Protein AF-0000000080171456 (afdb_homodimer)

Structure (mmCIF, N/CA/C/O backbone):
data_AF-0000000080171456-model_v1
#
loop_
_entity.id
_entity.type
_entity.pdbx_description
1 polymer 'Ig-like domain-containing protein'
#
loop_
_atom_site.group_PDB
_atom_site.id
_atom_site.type_symbol
_atom_site.label_atom_id
_atom_site.label_alt_id
_atom_site.label_comp_id
_atom_site.label_asym_id
_atom_site.label_entity_id
_atom_site.label_seq_id
_atom_site.pdbx_PDB_ins_code
_atom_site.Cartn_x
_atom_site.Cartn_y
_atom_site.Cartn_z
_atom_site.occupancy
_atom_site.B_iso_or_equiv
_atom_site.auth_seq_id
_atom_site.auth_comp_id
_atom_site.auth_asym_id
_atom_site.auth_atom_id
_atom_site.pdbx_PDB_model_num
ATOM 1 N N . PHE A 1 1 ? -31.016 19.219 -48.5 1 41.97 1 PHE A N 1
ATOM 2 C CA . PHE A 1 1 ? -30.516 18.031 -47.812 1 41.97 1 PHE A CA 1
ATOM 3 C C . PHE A 1 1 ? -29.594 18.406 -46.656 1 41.97 1 PHE A C 1
ATOM 5 O O . PHE A 1 1 ? -28.453 18.828 -46.875 1 41.97 1 PHE A O 1
ATOM 12 N N . SER A 1 2 ? -30.172 18.906 -45.5 1 48 2 SER A N 1
ATOM 13 C CA . SER A 1 2 ? -29.578 19.297 -44.25 1 48 2 SER A CA 1
ATOM 14 C C . SER A 1 2 ? -28.938 18.109 -43.531 1 48 2 SER A C 1
ATOM 16 O O . SER A 1 2 ? -29.609 17.109 -43.25 1 48 2 SER A O 1
ATOM 18 N N . LEU A 1 3 ? -27.656 17.844 -43.812 1 47.84 3 LEU A N 1
ATOM 19 C CA . LEU A 1 3 ? -26.812 16.859 -43.156 1 47.84 3 LEU A CA 1
ATOM 20 C C . LEU A 1 3 ? -26.797 17.078 -41.656 1 47.84 3 LEU A C 1
ATOM 22 O O . LEU A 1 3 ? -26.266 18.078 -41.156 1 47.84 3 LEU A O 1
ATOM 26 N N . LEU A 1 4 ? -27.859 16.656 -40.906 1 51.19 4 LEU A N 1
ATOM 27 C CA . LEU A 1 4 ? -27.828 16.562 -39.469 1 51.19 4 LEU A CA 1
ATOM 28 C C . LEU A 1 4 ? -26.688 15.648 -39 1 51.19 4 LEU A C 1
ATOM 30 O O . LEU A 1 4 ? -26.672 14.461 -39.344 1 51.19 4 LEU A O 1
ATOM 34 N N . SER A 1 5 ? -25.5 16.188 -38.812 1 56.5 5 SER A N 1
ATOM 35 C CA . SER A 1 5 ? -24.406 15.438 -38.25 1 56.5 5 SER A CA 1
ATOM 36 C C . SER A 1 5 ? -24.75 14.938 -36.844 1 56.5 5 SER A C 1
ATOM 38 O O . SER A 1 5 ? -25.203 15.711 -36 1 56.5 5 SER A O 1
ATOM 40 N N . PRO A 1 6 ? -25 13.594 -36.625 1 56.34 6 PRO A N 1
ATOM 41 C CA . PRO A 1 6 ? -25.203 13.117 -35.25 1 56.34 6 PRO A CA 1
ATOM 42 C C . PRO A 1 6 ? -24 13.398 -34.344 1 56.34 6 PRO A C 1
ATOM 44 O O . PRO A 1 6 ? -22.859 13.078 -34.719 1 56.34 6 PRO A O 1
ATOM 47 N N . PHE A 1 7 ? -24.016 14.484 -33.531 1 57.75 7 PHE A N 1
ATOM 48 C CA . PHE A 1 7 ? -23.031 14.68 -32.469 1 57.75 7 PHE A CA 1
ATOM 49 C C . PHE A 1 7 ? -22.953 13.453 -31.562 1 57.75 7 PHE A C 1
ATOM 51 O O . PHE A 1 7 ? -23.922 13.125 -30.875 1 57.75 7 PHE A O 1
ATOM 58 N N . PHE A 1 8 ? -22.141 12.453 -31.891 1 49.66 8 PHE A N 1
ATOM 59 C CA . PHE A 1 8 ? -21.844 11.344 -31 1 49.66 8 PHE A CA 1
ATOM 60 C C . PHE A 1 8 ? -21.312 11.852 -29.672 1 49.66 8 PHE A C 1
ATOM 62 O O . PHE A 1 8 ? -20.234 12.445 -29.625 1 49.66 8 PHE A O 1
ATOM 69 N N . PHE A 1 9 ? -22.188 12.148 -28.703 1 49.5 9 PHE A N 1
ATOM 70 C CA . PHE A 1 9 ? -21.766 12.383 -27.328 1 49.5 9 PHE A CA 1
ATOM 71 C C . PHE A 1 9 ? -20.953 11.203 -26.797 1 49.5 9 PHE A C 1
ATOM 73 O O . PHE A 1 9 ? -21.469 10.094 -26.656 1 49.5 9 PHE A O 1
ATOM 80 N N . PHE A 1 10 ? -19.688 11.172 -27.078 1 48.91 10 PHE A N 1
ATOM 81 C CA . PHE A 1 10 ? -18.828 10.266 -26.344 1 48.91 10 PHE A CA 1
ATOM 82 C C . PHE A 1 10 ? -19.047 10.406 -24.844 1 48.91 10 PHE A C 1
ATOM 84 O O . PHE A 1 10 ? -18.734 11.438 -24.25 1 48.91 10 PHE A O 1
ATOM 91 N N . ALA A 1 11 ? -19.984 9.695 -24.281 1 44.72 11 ALA A N 1
ATOM 92 C CA . ALA A 1 11 ? -20.062 9.57 -22.828 1 44.72 11 ALA A CA 1
ATOM 93 C C . ALA A 1 11 ? -18.734 9.117 -22.25 1 44.72 11 ALA A C 1
ATOM 95 O O . ALA A 1 11 ? -18.359 7.953 -22.375 1 44.72 11 ALA A O 1
ATOM 96 N N . VAL A 1 12 ? -17.672 9.898 -22.297 1 48.5 12 VAL A N 1
ATOM 97 C CA . VAL A 1 12 ? -16.578 9.523 -21.422 1 48.5 12 VAL A CA 1
ATOM 98 C C . VAL A 1 12 ? -17.109 9.18 -20.031 1 48.5 12 VAL A C 1
ATOM 100 O O . VAL A 1 12 ? -17.766 10.008 -19.391 1 48.5 12 VAL A O 1
ATOM 103 N N . ASN A 1 13 ? -17.609 8.031 -19.812 1 47.56 13 ASN A N 1
ATOM 104 C CA . ASN A 1 13 ? -17.828 7.672 -18.422 1 47.56 13 ASN A CA 1
ATOM 105 C C . ASN A 1 13 ? -16.641 8.062 -17.547 1 47.56 13 ASN A C 1
ATOM 107 O O . ASN A 1 13 ? -15.539 7.527 -17.719 1 47.56 13 ASN A O 1
ATOM 111 N N . PRO A 1 14 ? -16.531 9.281 -17.094 1 47.56 14 PRO A N 1
ATOM 112 C CA . PRO A 1 14 ? -15.414 9.617 -16.203 1 47.56 14 PRO A CA 1
ATOM 113 C C . PRO A 1 14 ? -15.086 8.5 -15.219 1 47.56 14 PRO A C 1
ATOM 115 O O . PRO A 1 14 ? -15.977 8.039 -14.492 1 47.56 14 PRO A O 1
ATOM 118 N N . CYS A 1 15 ? -14.43 7.418 -15.586 1 52.03 15 CYS A N 1
ATOM 119 C CA . CYS A 1 15 ? -13.922 6.414 -14.656 1 52.03 15 CYS A CA 1
ATOM 120 C C . CYS A 1 15 ? -13.453 7.059 -13.359 1 52.03 15 CYS A C 1
ATOM 122 O O . CYS A 1 15 ? -12.445 7.773 -13.344 1 52.03 15 CYS A O 1
ATOM 124 N N . ILE A 1 16 ? -14.383 7.602 -12.484 1 61.25 16 ILE A N 1
ATOM 125 C CA . ILE A 1 16 ? -14.219 8.461 -11.312 1 61.25 16 ILE A CA 1
ATOM 126 C C . ILE A 1 16 ? -13.531 7.684 -10.195 1 61.25 16 ILE A C 1
ATOM 128 O O . ILE A 1 16 ? -14.062 6.688 -9.703 1 61.25 16 ILE A O 1
ATOM 132 N N . SER A 1 17 ? -12.211 7.488 -10.219 1 79.81 17 SER A N 1
ATOM 133 C CA . SER A 1 17 ? -11.453 6.98 -9.078 1 79.81 17 SER A CA 1
ATOM 134 C C . SER A 1 17 ? -11.406 8 -7.949 1 79.81 17 SER A C 1
ATOM 136 O O . SER A 1 17 ? -11.625 9.195 -8.172 1 79.81 17 SER A O 1
ATOM 138 N N . VAL A 1 18 ? -11.461 7.559 -6.754 1 89.69 18 VAL A N 1
ATOM 139 C CA . VAL A 1 18 ? -11.367 8.414 -5.57 1 89.69 18 VAL A CA 1
ATOM 140 C C . VAL A 1 18 ? -10.195 9.383 -5.727 1 89.69 18 VAL A C 1
ATOM 142 O O . VAL A 1 18 ? -9.117 8.992 -6.172 1 89.69 18 VAL A O 1
ATOM 145 N N . GLU A 1 19 ? -10.422 10.641 -5.543 1 93.38 19 GLU A N 1
ATOM 146 C CA . GLU A 1 19 ? -9.383 11.664 -5.586 1 93.38 19 GLU A CA 1
ATOM 147 C C . GLU A 1 19 ? -8.898 12.023 -4.184 1 93.38 19 GLU A C 1
ATOM 149 O O . GLU A 1 19 ? -9.695 12.43 -3.332 1 93.38 19 GLU A O 1
ATOM 154 N N . VAL A 1 20 ? -7.617 11.898 -3.965 1 95.94 20 VAL A N 1
ATOM 155 C CA . VAL A 1 20 ? -7.027 12.141 -2.654 1 95.94 20 VAL A CA 1
ATOM 156 C C . VAL A 1 20 ? -6.27 13.469 -2.668 1 95.94 20 VAL A C 1
ATOM 158 O O . VAL A 1 20 ? -5.617 13.805 -3.658 1 95.94 20 VAL A O 1
ATOM 161 N N . TYR A 1 21 ? -6.371 14.219 -1.498 1 96.69 21 TYR A N 1
ATOM 162 C CA . TYR A 1 21 ? -5.746 15.531 -1.404 1 96.69 21 TYR A CA 1
ATOM 163 C C . TYR A 1 21 ? -4.898 15.641 -0.143 1 96.69 21 TYR A C 1
ATOM 165 O O . TYR A 1 21 ? -5.348 15.289 0.949 1 96.69 21 TYR A O 1
ATOM 173 N N . THR A 1 22 ? -3.67 16.016 -0.255 1 97.25 22 THR A N 1
ATOM 174 C CA . THR A 1 22 ? -2.779 16.375 0.838 1 97.25 22 THR A CA 1
ATOM 175 C C . THR A 1 22 ? -2.049 17.688 0.523 1 97.25 22 THR A C 1
ATOM 177 O O . THR A 1 22 ? -1.873 18.031 -0.645 1 97.25 22 THR A O 1
ATOM 180 N N . PRO A 1 23 ? -1.696 18.406 1.569 1 92.94 23 PRO A N 1
ATOM 181 C CA . PRO A 1 23 ? -0.79 19.516 1.259 1 92.94 23 PRO A CA 1
ATOM 182 C C . PRO A 1 23 ? 0.581 19.047 0.783 1 92.94 23 PRO A C 1
ATOM 184 O O . PRO A 1 23 ? 1.087 18.031 1.262 1 92.94 23 PRO A O 1
ATOM 187 N N . GLY A 1 24 ? 1.136 19.609 -0.218 1 91.62 24 GLY A N 1
ATOM 188 C CA . GLY A 1 24 ? 2.416 19.219 -0.785 1 91.62 24 GLY A CA 1
ATOM 189 C C . GLY A 1 24 ? 3.541 19.203 0.234 1 91.62 24 GLY A C 1
ATOM 190 O O . GLY A 1 24 ? 4.375 18.297 0.228 1 91.62 24 GLY A O 1
ATOM 191 N N . GLU A 1 25 ? 3.506 20.188 1.047 1 92.88 25 GLU A N 1
ATOM 192 C CA . GLU A 1 25 ? 4.562 20.281 2.049 1 92.88 25 GLU A CA 1
ATOM 193 C C . GLU A 1 25 ? 4.023 20.797 3.377 1 92.88 25 GLU A C 1
ATOM 195 O O . GLU A 1 25 ? 3.078 21.594 3.4 1 92.88 25 GLU A O 1
ATOM 200 N N . LEU A 1 26 ? 4.586 20.297 4.457 1 94.81 26 LEU A N 1
ATOM 201 C CA . LEU A 1 26 ? 4.309 20.734 5.82 1 94.81 26 LEU A CA 1
ATOM 202 C C . LEU A 1 26 ? 5.602 20.922 6.605 1 94.81 26 LEU A C 1
ATOM 204 O O . LEU A 1 26 ? 6.434 20.016 6.668 1 94.81 26 LEU A O 1
ATOM 208 N N . THR A 1 27 ? 5.828 22.078 7.121 1 93.38 27 THR A N 1
ATOM 209 C CA . THR A 1 27 ? 6.988 22.359 7.957 1 93.38 27 THR A CA 1
ATOM 210 C C . THR A 1 27 ? 6.578 22.516 9.422 1 93.38 27 THR A C 1
ATOM 212 O O . THR A 1 27 ? 5.664 23.266 9.734 1 93.38 27 THR A O 1
ATOM 215 N N . VAL A 1 28 ? 7.211 21.766 10.266 1 94 28 VAL A N 1
ATOM 216 C CA . VAL A 1 28 ? 6.871 21.812 11.68 1 94 28 VAL A CA 1
ATOM 217 C C . VAL A 1 28 ? 8.148 21.938 12.516 1 94 28 VAL A C 1
ATOM 219 O O . VAL A 1 28 ? 9.242 21.625 12.039 1 94 28 VAL A O 1
ATOM 222 N N . GLU A 1 29 ? 8.016 22.391 13.727 1 92.31 29 GLU A N 1
ATOM 223 C CA . GLU A 1 29 ? 9.164 22.531 14.609 1 92.31 29 GLU A CA 1
ATOM 224 C C . GLU A 1 29 ? 9.445 21.234 15.352 1 92.31 29 GLU A C 1
ATOM 226 O O . GLU A 1 29 ? 8.516 20.5 15.719 1 92.31 29 GLU A O 1
ATOM 231 N N . ASN A 1 30 ? 10.75 21.078 15.617 1 93.75 30 ASN A N 1
ATOM 232 C CA . ASN A 1 30 ? 11.203 19.906 16.359 1 93.75 30 ASN A CA 1
ATOM 233 C C . ASN A 1 30 ? 10.508 19.812 17.719 1 93.75 30 ASN A C 1
ATOM 235 O O . ASN A 1 30 ? 10.43 20.797 18.453 1 93.75 30 ASN A O 1
ATOM 239 N N . GLY A 1 31 ? 10 18.594 17.984 1 94.06 31 GLY A N 1
ATOM 240 C CA . GLY A 1 31 ? 9.422 18.328 19.297 1 94.06 31 GLY A CA 1
ATOM 241 C C . GLY A 1 31 ? 7.941 18.688 19.359 1 94.06 31 GLY A C 1
ATOM 242 O O . GLY A 1 31 ? 7.332 18.594 20.438 1 94.06 31 GLY A O 1
ATOM 243 N N . THR A 1 32 ? 7.285 19.016 18.312 1 94.5 32 THR A N 1
ATOM 244 C CA . THR A 1 32 ? 5.887 19.438 18.344 1 94.5 32 THR A CA 1
ATOM 245 C C . THR A 1 32 ? 4.996 18.406 17.656 1 94.5 32 THR A C 1
ATOM 247 O O . THR A 1 32 ? 5.457 17.328 17.297 1 94.5 32 THR A O 1
ATOM 250 N N . LEU A 1 33 ? 3.723 18.781 17.656 1 95.94 33 LEU A N 1
ATOM 251 C CA . LEU A 1 33 ? 2.709 17.938 17.031 1 95.94 33 LEU A CA 1
ATOM 252 C C . LEU A 1 33 ? 2.584 18.266 15.547 1 95.94 33 LEU A C 1
ATOM 254 O O . LEU A 1 33 ? 2.52 19.438 15.164 1 95.94 33 LEU A O 1
ATOM 258 N N . ALA A 1 34 ? 2.66 17.219 14.773 1 97.06 34 ALA A N 1
ATOM 259 C CA . ALA A 1 34 ? 2.445 17.406 13.336 1 97.06 34 ALA A CA 1
ATOM 260 C C . ALA A 1 34 ? 1.113 16.797 12.906 1 97.06 34 ALA A C 1
ATOM 262 O O . ALA A 1 34 ? 0.877 15.602 13.086 1 97.06 34 ALA A O 1
ATOM 263 N N . LYS A 1 35 ? 0.313 17.562 12.398 1 98 35 LYS A N 1
ATOM 264 C CA . LYS A 1 35 ? -0.92 17.047 11.805 1 98 35 LYS A CA 1
ATOM 265 C C . LYS A 1 35 ? -0.753 16.828 10.305 1 98 35 LYS A C 1
ATOM 267 O O . LYS A 1 35 ? -0.467 17.766 9.562 1 98 35 LYS A O 1
ATOM 272 N N . LEU A 1 36 ? -0.886 15.68 9.859 1 98.25 36 LEU A N 1
ATOM 273 C CA . LEU A 1 36 ? -0.826 15.344 8.438 1 98.25 36 LEU A CA 1
ATOM 274 C C . LEU A 1 36 ? -2.227 15.258 7.84 1 98.25 36 LEU A C 1
ATOM 276 O O . LEU A 1 36 ? -2.936 14.273 8.047 1 98.25 36 LEU A O 1
ATOM 280 N N . SER A 1 37 ? -2.568 16.219 7.105 1 98.44 37 SER A N 1
ATOM 281 C CA . SER A 1 37 ? -3.916 16.297 6.555 1 98.44 37 SER A CA 1
ATOM 282 C C . SER A 1 37 ? -4.043 15.484 5.273 1 98.44 37 SER A C 1
ATOM 284 O O . SER A 1 37 ? -3.146 15.5 4.43 1 98.44 37 SER A O 1
ATOM 286 N N . CYS A 1 38 ? -5.141 14.812 5.105 1 98.5 38 CYS A N 1
ATOM 287 C CA . CYS A 1 38 ? -5.504 14.016 3.936 1 98.5 38 CYS A CA 1
ATOM 288 C C . CYS A 1 38 ? -7.016 13.961 3.768 1 98.5 38 CYS A C 1
ATOM 290 O O . CYS A 1 38 ? -7.727 13.492 4.66 1 98.5 38 CYS A O 1
ATOM 292 N N . THR A 1 39 ? -7.531 14.469 2.742 1 97.62 39 THR A N 1
ATOM 293 C CA . THR A 1 39 ? -8.953 14.406 2.414 1 97.62 39 THR A CA 1
ATOM 294 C C . THR A 1 39 ? -9.172 13.742 1.061 1 97.62 39 THR A C 1
ATOM 296 O O . THR A 1 39 ? -8.219 13.531 0.307 1 97.62 39 THR A O 1
ATOM 299 N N . PHE A 1 40 ? -10.414 13.344 0.78 1 95.56 40 PHE A N 1
ATOM 300 C CA . PHE A 1 40 ? -10.672 12.688 -0.498 1 95.56 40 PHE A CA 1
ATOM 301 C C . PHE A 1 40 ? -12.094 12.984 -0.977 1 95.56 40 PHE A C 1
ATOM 303 O O . PHE A 1 40 ? -12.922 13.461 -0.209 1 95.56 40 PHE A O 1
ATOM 310 N N . LYS A 1 41 ? -12.234 12.828 -2.203 1 91.94 41 LYS A N 1
ATOM 311 C CA . LYS A 1 41 ? -13.523 12.969 -2.867 1 91.94 41 LYS A CA 1
ATOM 312 C C . LYS A 1 41 ? -13.844 11.742 -3.715 1 91.94 41 LYS A C 1
ATOM 314 O O . LYS A 1 41 ? -12.969 11.195 -4.383 1 91.94 41 LYS A O 1
ATOM 319 N N . SER A 1 42 ? -15.07 11.266 -3.545 1 85.94 42 SER A N 1
ATOM 320 C CA . SER A 1 42 ? -15.523 10.125 -4.336 1 85.94 42 SER A CA 1
ATOM 321 C C . SER A 1 42 ? -17 10.258 -4.703 1 85.94 42 SER A C 1
ATOM 323 O O . SER A 1 42 ? -17.766 10.938 -4.008 1 85.94 42 SER A O 1
ATOM 325 N N . SER A 1 43 ? -17.344 9.766 -5.855 1 81.75 43 SER A N 1
ATOM 326 C CA . SER A 1 43 ? -18.75 9.75 -6.266 1 81.75 43 SER A CA 1
ATOM 327 C C . SER A 1 43 ? -19.547 8.742 -5.457 1 81.75 43 SER A C 1
ATOM 329 O O . SER A 1 43 ? -20.781 8.789 -5.441 1 81.75 43 SER A O 1
ATOM 331 N N . GLU A 1 44 ? -18.859 7.871 -4.793 1 79.19 44 GLU A N 1
ATOM 332 C CA . GLU A 1 44 ? -19.516 6.84 -3.992 1 79.19 44 GLU A CA 1
ATOM 333 C C . GLU A 1 44 ? -19.688 7.293 -2.547 1 79.19 44 GLU A C 1
ATOM 335 O O . GLU A 1 44 ? -19 8.203 -2.084 1 79.19 44 GLU A O 1
ATOM 340 N N . VAL A 1 45 ? -20.641 6.797 -1.992 1 81.81 45 VAL A N 1
ATOM 341 C CA . VAL A 1 45 ? -20.828 7.023 -0.563 1 81.81 45 VAL A CA 1
ATOM 342 C C . VAL A 1 45 ? -19.688 6.371 0.22 1 81.81 45 VAL A C 1
ATOM 344 O O . VAL A 1 45 ? -19.172 5.324 -0.178 1 81.81 45 VAL A O 1
ATOM 347 N N . VAL A 1 46 ? -19.344 7.094 1.262 1 83 46 VAL A N 1
ATOM 348 C CA . VAL A 1 46 ? -18.297 6.52 2.109 1 83 46 VAL A CA 1
ATOM 349 C C . VAL A 1 46 ? -18.797 5.207 2.717 1 83 46 VAL A C 1
ATOM 351 O O . VAL A 1 46 ? -19.891 5.148 3.266 1 83 46 VAL A O 1
ATOM 354 N N . HIS A 1 47 ? -18.062 4.176 2.523 1 84.69 47 HIS A N 1
ATOM 355 C CA . HIS A 1 47 ? -18.406 2.838 2.992 1 84.69 47 HIS A CA 1
ATOM 356 C C . HIS A 1 47 ? -17.656 2.49 4.273 1 84.69 47 HIS A C 1
ATOM 358 O O . HIS A 1 47 ? -16.562 2.996 4.512 1 84.69 47 HIS A O 1
ATOM 364 N N . SER A 1 48 ? -18.25 1.637 5.082 1 87.12 48 SER A N 1
ATOM 365 C CA . SER A 1 48 ? -17.625 1.189 6.328 1 87.12 48 SER A CA 1
ATOM 366 C C . SER A 1 48 ? -16.375 0.357 6.055 1 87.12 48 SER A C 1
ATOM 368 O O . SER A 1 48 ? -15.531 0.194 6.934 1 87.12 48 SER A O 1
ATOM 370 N N . THR A 1 49 ? -16.266 -0.156 4.805 1 90.62 49 THR A N 1
ATOM 371 C CA . THR A 1 49 ? -15.133 -1.018 4.484 1 90.62 49 THR A CA 1
ATOM 372 C C . THR A 1 49 ? -14.023 -0.22 3.812 1 90.62 49 THR A C 1
ATOM 374 O O . THR A 1 49 ? -13.078 -0.797 3.27 1 90.62 49 THR A O 1
ATOM 377 N N . THR A 1 50 ? -14.164 1.099 3.869 1 93.5 50 THR A N 1
ATOM 378 C CA . THR A 1 50 ? -13.117 1.963 3.342 1 93.5 50 THR A CA 1
ATOM 379 C C . THR A 1 50 ? -11.789 1.705 4.055 1 93.5 50 THR A C 1
ATOM 381 O O . THR A 1 50 ? -11.758 1.544 5.277 1 93.5 50 THR A O 1
ATOM 384 N N . VAL A 1 51 ? -10.75 1.644 3.244 1 96.38 51 VAL A N 1
ATOM 385 C CA . VAL A 1 51 ? -9.422 1.402 3.791 1 96.38 51 VAL A CA 1
ATOM 386 C C . VAL A 1 51 ? -8.523 2.609 3.523 1 96.38 51 VAL A C 1
ATOM 388 O O . VAL A 1 51 ? -8.516 3.148 2.414 1 96.38 51 VAL A O 1
ATOM 391 N N . ILE A 1 52 ? -7.84 3.062 4.559 1 97.06 52 ILE A N 1
ATOM 392 C CA . ILE A 1 52 ? -6.871 4.145 4.434 1 97.06 52 ILE A CA 1
ATOM 393 C C . ILE A 1 52 ? -5.5 3.668 4.914 1 97.06 52 ILE A C 1
ATOM 395 O O . ILE A 1 52 ? -5.395 3.021 5.961 1 97.06 52 ILE A O 1
ATOM 399 N N . ILE A 1 53 ? -4.477 3.926 4.145 1 96.88 53 ILE A N 1
ATOM 400 C CA . ILE A 1 53 ? -3.125 3.543 4.531 1 96.88 53 ILE A CA 1
ATOM 401 C C . ILE A 1 53 ? -2.213 4.766 4.496 1 96.88 53 ILE A C 1
ATOM 403 O O . ILE A 1 53 ? -2.133 5.461 3.48 1 96.88 53 ILE A O 1
ATOM 407 N N . TRP A 1 54 ? -1.595 5.078 5.598 1 97.38 54 TRP A N 1
ATOM 408 C CA . TRP A 1 54 ? -0.503 6.039 5.672 1 97.38 54 TRP A CA 1
ATOM 409 C C . TRP A 1 54 ? 0.848 5.336 5.68 1 97.38 54 TRP A C 1
ATOM 411 O O . TRP A 1 54 ? 1.079 4.43 6.48 1 97.38 54 TRP A O 1
ATOM 421 N N . ARG A 1 55 ? 1.695 5.73 4.832 1 96.25 55 ARG A N 1
ATOM 422 C CA . ARG A 1 55 ? 3.039 5.172 4.758 1 96.25 55 ARG A CA 1
ATOM 423 C C . ARG A 1 55 ? 4.098 6.262 4.871 1 96.25 55 ARG A C 1
ATOM 425 O O . ARG A 1 55 ? 3.818 7.434 4.609 1 96.25 55 ARG A O 1
ATOM 432 N N . PHE A 1 56 ? 5.297 5.844 5.227 1 96.38 56 PHE A N 1
ATOM 433 C CA . PHE A 1 56 ? 6.418 6.758 5.418 1 96.38 56 PHE A CA 1
ATOM 434 C C . PHE A 1 56 ? 7.641 6.289 4.641 1 96.38 56 PHE A C 1
ATOM 436 O O . PHE A 1 56 ? 7.992 5.105 4.676 1 96.38 56 PHE A O 1
ATOM 443 N N . LYS A 1 57 ? 8.188 7.16 3.965 1 94.38 57 LYS A N 1
ATOM 444 C CA . LYS A 1 57 ? 9.453 6.949 3.268 1 94.38 57 LYS A CA 1
ATOM 445 C C . LYS A 1 57 ? 10.5 7.973 3.703 1 94.38 57 LYS A C 1
ATOM 447 O O . LYS A 1 57 ? 10.266 9.18 3.609 1 94.38 57 LYS A O 1
ATOM 452 N N . ASP A 1 58 ? 11.578 7.453 4.121 1 91.69 58 ASP A N 1
ATOM 453 C CA . ASP A 1 58 ? 12.672 8.336 4.52 1 91.69 58 ASP A CA 1
ATOM 454 C C . ASP A 1 58 ? 13.172 9.156 3.336 1 91.69 58 ASP A C 1
ATOM 456 O O . ASP A 1 58 ? 13.195 8.68 2.201 1 91.69 58 ASP A O 1
ATOM 460 N N . GLU A 1 59 ? 13.594 10.312 3.631 1 84.88 59 GLU A N 1
ATOM 461 C CA . GLU A 1 59 ? 14.07 11.195 2.57 1 84.88 59 GLU A CA 1
ATOM 462 C C . GLU A 1 59 ? 15.227 10.555 1.8 1 84.88 59 GLU A C 1
ATOM 464 O O . GLU A 1 59 ? 16.188 10.078 2.398 1 84.88 59 GLU A O 1
ATOM 469 N N . GLY A 1 60 ? 15.062 10.492 0.506 1 80.44 60 GLY A N 1
ATOM 470 C CA . GLY A 1 60 ? 16.141 10 -0.341 1 80.44 60 GLY A CA 1
ATOM 471 C C . GLY A 1 60 ? 16.281 8.492 -0.314 1 80.44 60 GLY A C 1
ATOM 472 O O . GLY A 1 60 ? 17.188 7.938 -0.948 1 80.44 60 GLY A O 1
ATOM 473 N N . SER A 1 61 ? 15.484 7.883 0.448 1 81.81 61 SER A N 1
ATOM 474 C CA . SER A 1 61 ? 15.586 6.43 0.551 1 81.81 61 SER A CA 1
ATOM 475 C C . SER A 1 61 ? 14.945 5.742 -0.648 1 81.81 61 SER A C 1
ATOM 477 O O . SER A 1 61 ? 13.977 6.25 -1.215 1 81.81 61 SER A O 1
ATOM 479 N N . THR A 1 62 ? 15.508 4.605 -1.047 1 79.38 62 THR A N 1
ATOM 480 C CA . THR A 1 62 ? 14.938 3.766 -2.092 1 79.38 62 THR A CA 1
ATOM 481 C C . THR A 1 62 ? 14.234 2.557 -1.487 1 79.38 62 THR A C 1
ATOM 483 O O . THR A 1 62 ? 13.664 1.734 -2.211 1 79.38 62 THR A O 1
ATOM 486 N N . SER A 1 63 ? 14.281 2.605 -0.184 1 81.75 63 SER A N 1
ATOM 487 C CA . SER A 1 63 ? 13.633 1.485 0.491 1 81.75 63 SER A CA 1
ATOM 488 C C . SER A 1 63 ? 12.109 1.59 0.402 1 81.75 63 SER A C 1
ATOM 490 O O . SER A 1 63 ? 11.578 2.662 0.12 1 81.75 63 SER A O 1
ATOM 492 N N . GLU A 1 64 ? 11.461 0.517 0.602 1 84.25 64 GLU A N 1
ATOM 493 C CA . GLU A 1 64 ? 10 0.494 0.607 1 84.25 64 GLU A CA 1
ATOM 494 C C . GLU A 1 64 ? 9.438 1.28 1.789 1 84.25 64 GLU A C 1
ATOM 496 O O . GLU A 1 64 ? 9.984 1.222 2.895 1 84.25 64 GLU A O 1
ATOM 501 N N . PRO A 1 65 ? 8.492 1.993 1.51 1 91.44 65 PRO A N 1
ATOM 502 C CA . PRO A 1 65 ? 7.863 2.729 2.609 1 91.44 65 PRO A CA 1
ATOM 503 C C . PRO A 1 65 ? 7.32 1.81 3.703 1 91.44 65 PRO A C 1
ATOM 505 O O . PRO A 1 65 ? 6.938 0.672 3.422 1 91.44 65 PRO A O 1
ATOM 508 N N . VAL A 1 66 ? 7.352 2.334 4.91 1 92.25 66 VAL A N 1
ATOM 509 C CA . VAL A 1 66 ? 6.793 1.589 6.031 1 92.25 66 VAL A CA 1
ATOM 510 C C . VAL A 1 66 ? 5.395 2.117 6.359 1 92.25 66 VAL A C 1
ATOM 512 O O . VAL A 1 66 ? 5.105 3.295 6.141 1 92.25 66 VAL A O 1
ATOM 515 N N . LYS A 1 67 ? 4.57 1.252 6.93 1 94.81 67 LYS A N 1
ATOM 516 C CA . LYS A 1 67 ? 3.213 1.657 7.285 1 94.81 67 LYS A CA 1
ATOM 517 C C . LYS A 1 67 ? 3.197 2.438 8.594 1 94.81 67 LYS A C 1
ATOM 519 O O . LYS A 1 67 ? 3.764 1.992 9.594 1 94.81 67 LYS A O 1
ATOM 524 N N . VAL A 1 68 ? 2.637 3.555 8.578 1 96 68 VAL A N 1
ATOM 525 C CA . VAL A 1 68 ? 2.492 4.383 9.773 1 96 68 VAL A CA 1
ATOM 526 C C . VAL A 1 68 ? 1.192 4.031 10.492 1 96 68 VAL A C 1
ATOM 528 O O . VAL A 1 68 ? 1.195 3.77 11.695 1 96 68 VAL A O 1
ATOM 531 N N . LEU A 1 69 ? 0.126 3.971 9.75 1 96.44 69 LEU A N 1
ATOM 532 C CA . LEU A 1 69 ? -1.205 3.691 10.281 1 96.44 69 LEU A CA 1
ATOM 533 C C . LEU A 1 69 ? -2.117 3.141 9.188 1 96.44 69 LEU A C 1
ATOM 535 O O . LEU A 1 69 ? -2.09 3.617 8.047 1 96.44 69 LEU A O 1
ATOM 539 N N . VAL A 1 70 ? -2.916 2.145 9.5 1 96.44 70 VAL A N 1
ATOM 540 C CA . VAL A 1 70 ? -3.924 1.593 8.602 1 96.44 70 VAL A CA 1
ATOM 541 C C . VAL A 1 70 ? -5.309 1.734 9.234 1 96.44 70 VAL A C 1
ATOM 543 O O . VAL A 1 70 ? -5.508 1.375 10.391 1 96.44 70 VAL A O 1
ATOM 546 N N . TYR A 1 71 ? -6.168 2.438 8.539 1 96.31 71 TYR A N 1
ATOM 547 C CA . TYR A 1 71 ? -7.574 2.48 8.922 1 96.31 71 TYR A CA 1
ATOM 548 C C . TYR A 1 71 ? -8.375 1.439 8.148 1 96.31 71 TYR A C 1
ATOM 550 O O . TYR A 1 71 ? -8.406 1.46 6.914 1 96.31 71 TYR A O 1
ATOM 558 N N . MET A 1 72 ? -9.031 0.524 8.797 1 94.56 72 MET A N 1
ATOM 559 C CA . MET A 1 72 ? -9.82 -0.532 8.172 1 94.56 72 MET A CA 1
ATOM 560 C C . MET A 1 72 ? -10.875 -1.067 9.133 1 94.56 72 MET A C 1
ATOM 562 O O . MET A 1 72 ? -10.672 -1.073 10.344 1 94.56 72 MET A O 1
ATOM 566 N N . GLY A 1 73 ? -11.953 -1.48 8.578 1 90.56 73 GLY A N 1
ATOM 567 C CA . GLY A 1 73 ? -13.031 -1.971 9.422 1 90.56 73 GLY A CA 1
ATOM 568 C C . GLY A 1 73 ? -13.547 -0.928 10.398 1 90.56 73 GLY A C 1
ATOM 569 O O . GLY A 1 73 ? -13.945 -1.259 11.516 1 90.56 73 GLY A O 1
ATOM 570 N N . GLY A 1 74 ? -13.375 0.254 10.109 1 91.38 74 GLY A N 1
ATOM 571 C CA . GLY A 1 74 ? -13.914 1.334 10.922 1 91.38 74 GLY A CA 1
ATOM 572 C C . GLY A 1 74 ? -12.984 1.738 12.055 1 91.38 74 GLY A C 1
ATOM 573 O O . GLY A 1 74 ? -13.367 2.529 12.922 1 91.38 74 GLY A O 1
ATOM 574 N N . LYS A 1 75 ? -11.781 1.196 12.086 1 93.75 75 LYS A N 1
ATOM 575 C CA . LYS A 1 75 ? -10.867 1.484 13.188 1 93.75 75 LYS A CA 1
ATOM 576 C C . LYS A 1 75 ? -9.453 1.744 12.68 1 93.75 75 LYS A C 1
ATOM 578 O O . LYS A 1 75 ? -9.031 1.152 11.68 1 93.75 75 LYS A O 1
ATOM 583 N N . PRO A 1 76 ? -8.781 2.637 13.438 1 95.19 76 PRO A N 1
ATOM 584 C CA . PRO A 1 76 ? -7.375 2.869 13.094 1 95.19 76 PRO A CA 1
ATOM 585 C C . PRO A 1 76 ? -6.43 1.886 13.781 1 95.19 76 PRO A C 1
ATOM 587 O O . PRO A 1 76 ? -6.656 1.514 14.938 1 95.19 76 PRO A O 1
ATOM 590 N N . TYR A 1 77 ? -5.387 1.479 13.062 1 93.75 77 TYR A N 1
ATOM 591 C CA . TYR A 1 77 ? -4.363 0.592 13.602 1 93.75 77 TYR A CA 1
ATOM 592 C C . TYR A 1 77 ? -2.967 1.145 13.328 1 93.75 77 TYR A C 1
ATOM 594 O O . TYR A 1 77 ? -2.432 0.988 12.234 1 93.75 77 TYR A O 1
ATOM 602 N N . PRO A 1 78 ? -2.408 1.742 14.359 1 91.31 78 PRO A N 1
ATOM 603 C CA . PRO A 1 78 ? -1.012 2.148 14.188 1 91.31 78 PRO A CA 1
ATOM 604 C C . PRO A 1 78 ? -0.069 0.96 14.008 1 91.31 78 PRO A C 1
ATOM 606 O O . PRO A 1 78 ? -0.278 -0.094 14.617 1 91.31 78 PRO A O 1
ATOM 609 N N . SER A 1 79 ? 0.864 1 13.188 1 83.5 79 SER A N 1
ATOM 610 C CA . SER A 1 79 ? 1.593 -0.203 12.797 1 83.5 79 SER A CA 1
ATOM 611 C C . SER A 1 79 ? 3.074 -0.09 13.148 1 83.5 79 SER A C 1
ATOM 613 O O . SER A 1 79 ? 3.605 -0.912 13.898 1 83.5 79 SER A O 1
ATOM 615 N N . ASP A 1 80 ? 3.873 0.68 12.484 1 80.69 80 ASP A N 1
ATOM 616 C CA . ASP A 1 80 ? 5.324 0.724 12.633 1 80.69 80 ASP A CA 1
ATOM 617 C C . ASP A 1 80 ? 5.719 1.122 14.055 1 80.69 80 ASP A C 1
ATOM 619 O O . ASP A 1 80 ? 5.109 2.014 14.648 1 80.69 80 ASP A O 1
ATOM 623 N N . SER A 1 81 ? 6.652 0.408 14.578 1 79.19 81 SER A N 1
ATOM 624 C CA . SER A 1 81 ? 7.098 0.612 15.953 1 79.19 81 SER A CA 1
ATOM 625 C C . SER A 1 81 ? 7.512 2.061 16.188 1 79.19 81 SER A C 1
ATOM 627 O O . SER A 1 81 ? 7.328 2.592 17.281 1 79.19 81 SER A O 1
ATOM 629 N N . ARG A 1 82 ? 8.023 2.67 15.18 1 85.25 82 ARG A N 1
ATOM 630 C CA . ARG A 1 82 ? 8.477 4.047 15.336 1 85.25 82 ARG A CA 1
ATOM 631 C C . ARG A 1 82 ? 7.301 5 15.484 1 85.25 82 ARG A C 1
ATOM 633 O O . ARG A 1 82 ? 7.453 6.105 16.016 1 85.25 82 ARG A O 1
ATOM 640 N N . PHE A 1 83 ? 6.16 4.547 15.016 1 90.19 83 PHE A N 1
ATOM 641 C CA . PHE A 1 83 ? 5.031 5.461 14.93 1 90.19 83 PHE A CA 1
ATOM 642 C C . PHE A 1 83 ? 3.904 5.027 15.859 1 90.19 83 PHE A C 1
ATOM 644 O O . PHE A 1 83 ? 3.049 5.836 16.219 1 90.19 83 PHE A O 1
ATOM 651 N N . LYS A 1 84 ? 3.902 3.85 16.234 1 87.88 84 LYS A N 1
ATOM 652 C CA . LYS A 1 84 ? 2.756 3.189 16.844 1 87.88 84 LYS A CA 1
ATOM 653 C C . LYS A 1 84 ? 2.297 3.939 18.094 1 87.88 84 LYS A C 1
ATOM 655 O O . LYS A 1 84 ? 1.098 4.133 18.297 1 87.88 84 LYS A O 1
ATOM 660 N N . GLU A 1 85 ? 3.166 4.516 18.906 1 91.06 85 GLU A N 1
ATOM 661 C CA . GLU A 1 85 ? 2.791 5.141 20.172 1 91.06 85 GLU A CA 1
ATOM 662 C C . GLU A 1 85 ? 2.551 6.637 20 1 91.06 85 GLU A C 1
ATOM 664 O O . GLU A 1 85 ? 2.045 7.301 20.906 1 91.06 85 GLU A O 1
ATOM 669 N N . ARG A 1 86 ? 2.812 7.148 18.891 1 95.81 86 ARG A N 1
ATOM 670 C CA . ARG A 1 86 ? 2.781 8.602 18.75 1 95.81 86 ARG A CA 1
ATOM 671 C C . ARG A 1 86 ? 1.792 9.031 17.672 1 95.81 86 ARG A C 1
ATOM 673 O O . ARG A 1 86 ? 1.522 10.219 17.516 1 95.81 86 ARG A O 1
ATOM 680 N N . THR A 1 87 ? 1.312 8.078 16.922 1 96.62 87 THR A N 1
ATOM 681 C CA . THR A 1 87 ? 0.424 8.414 15.812 1 96.62 87 THR A CA 1
ATOM 682 C C . THR A 1 87 ? -1.035 8.203 16.203 1 96.62 87 THR A C 1
ATOM 684 O O . THR A 1 87 ? -1.389 7.168 16.766 1 96.62 87 THR A O 1
ATOM 687 N N . THR A 1 88 ? -1.889 9.242 15.914 1 96.8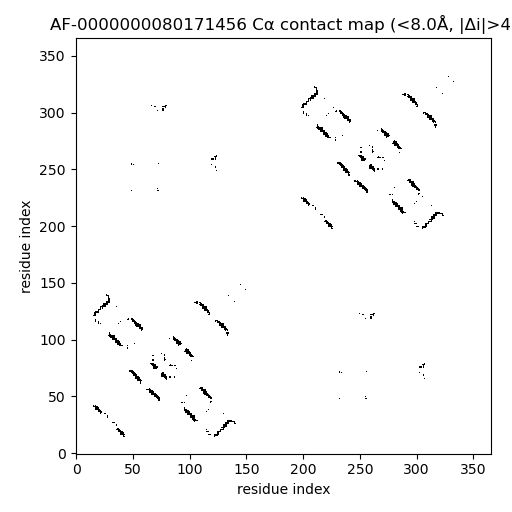8 88 THR A N 1
ATOM 688 C CA . THR A 1 88 ? -3.309 9.172 16.234 1 96.88 88 THR A CA 1
ATOM 689 C C . THR A 1 88 ? -4.156 9.539 15.023 1 96.88 88 THR A C 1
ATOM 691 O O . THR A 1 88 ? -3.814 10.453 14.273 1 96.88 88 THR A O 1
ATOM 694 N N . TRP A 1 89 ? -5.184 8.727 14.906 1 97.44 89 TRP A N 1
ATOM 695 C CA . TRP A 1 89 ? -6.18 9.047 13.891 1 97.44 89 TRP A CA 1
ATOM 696 C C . TRP A 1 89 ? -7.012 10.258 14.305 1 97.44 89 TRP A C 1
ATOM 698 O O . TRP A 1 89 ? -7.625 10.258 15.375 1 97.44 89 TRP A O 1
ATOM 708 N N . VAL A 1 90 ? -7.055 11.297 13.477 1 97.94 90 VAL A N 1
ATOM 709 C CA . VAL A 1 90 ? -7.844 12.477 13.789 1 97.94 90 VAL A CA 1
ATOM 710 C C . VAL A 1 90 ? -8.789 12.797 12.633 1 97.94 90 VAL A C 1
ATOM 712 O O . VAL A 1 90 ? -9.336 13.898 12.547 1 97.94 90 VAL A O 1
ATOM 715 N N . GLY A 1 91 ? -8.891 11.922 11.711 1 97.31 91 GLY A N 1
ATOM 716 C CA . GLY A 1 91 ? -9.797 12.078 10.594 1 97.31 91 GLY A CA 1
ATOM 717 C C . GLY A 1 91 ? -11.234 11.742 10.938 1 97.31 91 GLY A C 1
ATOM 718 O O . GLY A 1 91 ? -11.531 11.344 12.07 1 97.31 91 GLY A O 1
ATOM 719 N N . ASP A 1 92 ? -12.109 12.031 9.938 1 95.62 92 ASP A N 1
ATOM 720 C CA . ASP A 1 92 ? -13.531 11.695 9.969 1 95.62 92 ASP A CA 1
ATOM 721 C C . ASP A 1 92 ? -14 11.18 8.609 1 95.62 92 ASP A C 1
ATOM 723 O O . ASP A 1 92 ? -14.242 11.969 7.695 1 95.62 92 ASP A O 1
ATOM 727 N N . LEU A 1 93 ? -14.203 9.898 8.562 1 92.88 93 LEU A N 1
ATOM 728 C CA . LEU A 1 93 ? -14.539 9.273 7.293 1 92.88 93 LEU A CA 1
ATOM 729 C C . LEU A 1 93 ? -15.812 9.883 6.707 1 92.88 93 LEU A C 1
ATOM 731 O O . LEU A 1 93 ? -15.938 10.016 5.484 1 92.88 93 LEU A O 1
ATOM 735 N N . ASN A 1 94 ? -16.75 10.18 7.535 1 91.38 94 ASN A N 1
ATOM 736 C CA . ASN A 1 94 ? -18 10.75 7.062 1 91.38 94 ASN A CA 1
ATOM 737 C C . ASN A 1 94 ? -17.781 12.117 6.422 1 91.38 94 ASN A C 1
ATOM 739 O O . ASN A 1 94 ? -18.641 12.594 5.664 1 91.38 94 ASN A O 1
ATOM 743 N N . LYS A 1 95 ? -16.797 12.75 6.812 1 94.38 95 LYS A N 1
ATOM 744 C CA . LYS A 1 95 ? -16.438 14.039 6.227 1 94.38 95 LYS A CA 1
ATOM 745 C C . LYS A 1 95 ? -15.344 13.883 5.172 1 94.38 95 LYS A C 1
ATOM 747 O O . LYS A 1 95 ? -14.719 14.867 4.773 1 94.38 95 LYS A O 1
ATOM 752 N N . LYS A 1 96 ? -14.992 12.695 4.848 1 95.06 96 LYS A N 1
ATOM 753 C CA . LYS A 1 96 ? -13.984 12.367 3.844 1 95.06 96 LYS A CA 1
ATOM 754 C C . LYS A 1 96 ? -12.609 12.898 4.242 1 95.06 96 LYS A C 1
ATOM 756 O O . LYS A 1 96 ? -11.898 13.477 3.416 1 95.06 96 LYS A O 1
ATOM 761 N N . ASP A 1 97 ? -12.391 12.758 5.523 1 97.44 97 ASP A N 1
ATOM 762 C CA . ASP A 1 97 ? -11.141 13.203 6.141 1 97.44 97 ASP A CA 1
ATOM 763 C C . ASP A 1 97 ? -10.336 12.016 6.672 1 97.44 97 ASP A C 1
ATOM 765 O O . ASP A 1 97 ? -10.797 11.305 7.566 1 97.44 97 ASP A O 1
ATOM 769 N N . ALA A 1 98 ? -9.141 11.898 6.152 1 98.06 98 ALA A N 1
ATOM 770 C CA . ALA A 1 98 ? -8.266 10.781 6.5 1 98.06 98 ALA A CA 1
ATOM 771 C C . ALA A 1 98 ? -7.008 11.273 7.211 1 98.06 98 ALA A C 1
ATOM 773 O O . ALA A 1 98 ? -5.934 10.68 7.07 1 98.06 98 ALA A O 1
ATOM 774 N N . SER A 1 99 ? -7.043 12.242 8.008 1 98.56 99 SER A N 1
ATOM 775 C CA . SER A 1 99 ? -5.891 12.914 8.594 1 98.56 99 SER A CA 1
ATOM 776 C C . SER A 1 99 ? -5.363 12.156 9.805 1 98.56 99 SER A C 1
ATOM 778 O O . SER A 1 99 ? -6.113 11.438 10.469 1 98.56 99 SER A O 1
ATOM 780 N N . ILE A 1 100 ? -4.117 12.32 10.078 1 98.31 100 ILE A N 1
ATOM 781 C CA . ILE A 1 100 ? -3.48 11.773 11.266 1 98.31 100 ILE A CA 1
ATOM 782 C C . ILE A 1 100 ? -2.619 12.844 11.93 1 98.31 100 ILE A C 1
ATOM 784 O O . ILE A 1 100 ? -2.391 13.906 11.359 1 98.31 100 ILE A O 1
ATOM 788 N N . GLN A 1 101 ? -2.273 12.531 13.148 1 98.25 101 GLN A N 1
ATOM 789 C CA . GLN A 1 101 ? -1.341 13.383 13.883 1 98.25 101 GLN A CA 1
ATOM 790 C C . GLN A 1 101 ? -0.195 12.562 14.469 1 98.25 101 GLN A C 1
ATOM 792 O O . GLN A 1 101 ? -0.404 11.438 14.938 1 98.25 101 GLN A O 1
ATOM 797 N N . ILE A 1 102 ? 0.951 13.102 14.414 1 97.44 102 ILE A N 1
ATOM 798 C CA . ILE A 1 102 ? 2.131 12.492 15.016 1 97.44 102 ILE A CA 1
ATOM 799 C C . ILE A 1 102 ? 2.666 13.383 16.141 1 97.44 102 ILE A C 1
ATOM 801 O O . ILE A 1 102 ? 2.973 14.555 15.906 1 97.44 102 ILE A O 1
ATOM 805 N N . ASP A 1 103 ? 2.775 12.82 17.25 1 96.62 103 ASP A N 1
ATOM 806 C CA . ASP A 1 103 ? 3.227 13.578 18.406 1 96.62 103 ASP A CA 1
ATOM 807 C C . ASP A 1 103 ? 4.75 13.609 18.484 1 96.62 103 ASP A C 1
ATOM 809 O O . ASP A 1 103 ? 5.418 12.656 18.078 1 96.62 103 ASP A O 1
ATOM 813 N N . LYS A 1 104 ? 5.312 14.727 18.969 1 95.75 104 LYS A N 1
ATOM 814 C CA . LYS A 1 104 ? 6.727 14.906 19.281 1 95.75 104 LYS A CA 1
ATOM 815 C C . LYS A 1 104 ? 7.602 14.539 18.078 1 95.75 104 LYS A C 1
ATOM 817 O O . LYS A 1 104 ? 8.516 13.719 18.203 1 95.75 104 LYS A O 1
ATOM 822 N N . VAL A 1 105 ? 7.273 15.18 17.016 1 96.62 105 VAL A N 1
ATOM 823 C CA . VAL A 1 105 ? 8.031 14.875 15.797 1 96.62 105 VAL A CA 1
ATOM 824 C C . VAL A 1 105 ? 9.469 15.359 15.953 1 96.62 105 VAL A C 1
ATOM 826 O O . VAL A 1 105 ? 9.727 16.391 16.578 1 96.62 105 VAL A O 1
ATOM 829 N N . THR A 1 106 ? 10.453 14.586 15.414 1 95.25 106 THR A N 1
ATOM 830 C CA . THR A 1 106 ? 11.875 14.93 15.422 1 95.25 106 THR A CA 1
ATOM 831 C C . THR A 1 106 ? 12.43 14.93 14 1 95.25 106 THR A C 1
ATOM 833 O O . THR A 1 106 ? 11.703 14.648 13.039 1 95.25 106 THR A O 1
ATOM 836 N N . PHE A 1 107 ? 13.719 15.219 13.875 1 93.5 107 PHE A N 1
ATOM 837 C CA . PHE A 1 107 ? 14.383 15.25 12.578 1 93.5 107 PHE A CA 1
ATOM 838 C C . PHE A 1 107 ? 14.336 13.883 11.914 1 93.5 107 PHE A C 1
ATOM 840 O O . PHE A 1 107 ? 14.375 13.781 10.688 1 93.5 107 PHE A O 1
ATOM 847 N N . LYS A 1 108 ? 14.18 12.906 12.703 1 92.81 108 LYS A N 1
ATOM 848 C CA . LYS A 1 108 ? 14.125 11.547 12.18 1 92.81 108 LYS A CA 1
ATOM 849 C C . LYS A 1 108 ? 12.82 11.297 11.422 1 92.81 108 LYS A C 1
ATOM 851 O O . LYS A 1 108 ? 12.711 10.336 10.664 1 92.81 108 LYS A O 1
ATOM 856 N N . ASP A 1 109 ? 11.891 12.172 11.68 1 95 109 ASP A N 1
ATOM 857 C CA . ASP A 1 109 ? 10.578 12 11.062 1 95 109 ASP A CA 1
ATOM 858 C C . ASP A 1 109 ? 10.492 12.742 9.734 1 95 109 ASP A C 1
ATOM 860 O O . ASP A 1 109 ? 9.469 12.703 9.055 1 95 109 ASP A O 1
ATOM 864 N N . ASN A 1 110 ? 11.617 13.352 9.352 1 94.38 110 ASN A N 1
ATOM 865 C CA . ASN A 1 110 ? 11.68 13.977 8.031 1 94.38 110 ASN A CA 1
ATOM 866 C C . ASN A 1 110 ? 11.523 12.945 6.918 1 94.38 110 ASN A C 1
ATOM 868 O O . ASN A 1 110 ? 12.125 11.875 6.961 1 94.38 110 ASN A O 1
ATOM 872 N N . GLY A 1 111 ? 10.672 13.391 5.957 1 95.75 111 GLY A N 1
ATOM 873 C CA . GLY A 1 111 ? 10.5 12.484 4.836 1 95.75 111 GLY A CA 1
ATOM 874 C C . GLY A 1 111 ? 9.164 12.648 4.129 1 95.75 111 GLY A C 1
ATOM 875 O O . GLY A 1 111 ? 8.539 13.703 4.223 1 95.75 111 GLY A O 1
ATOM 876 N N . THR A 1 112 ? 8.836 11.641 3.363 1 96.12 112 THR A N 1
ATOM 877 C CA . THR A 1 112 ? 7.613 11.664 2.568 1 96.12 112 THR A CA 1
ATOM 878 C C . THR A 1 112 ? 6.555 10.742 3.172 1 96.12 112 THR A C 1
ATOM 880 O O . THR A 1 112 ? 6.816 9.562 3.398 1 96.12 112 THR A O 1
ATOM 883 N N . TYR A 1 113 ? 5.484 11.383 3.455 1 97 113 TYR A N 1
ATOM 884 C CA . TYR A 1 113 ? 4.324 10.633 3.918 1 97 113 TYR A CA 1
ATOM 885 C C . TYR A 1 113 ? 3.307 10.453 2.797 1 97 113 TYR A C 1
ATOM 887 O O . TYR A 1 113 ? 3.047 11.391 2.035 1 97 113 TYR A O 1
ATOM 895 N N . ILE A 1 114 ? 2.779 9.219 2.682 1 97 114 ILE A N 1
ATOM 896 C CA . ILE A 1 114 ? 1.902 8.867 1.568 1 97 114 ILE A CA 1
ATOM 897 C C . ILE A 1 114 ? 0.53 8.461 2.1 1 97 114 ILE A C 1
ATOM 899 O O . ILE A 1 114 ? 0.426 7.582 2.959 1 97 114 ILE A O 1
ATOM 903 N N . CYS A 1 115 ? -0.444 9.148 1.65 1 98.19 115 CYS A N 1
ATOM 904 C CA . CYS A 1 115 ? -1.823 8.852 2.016 1 98.19 115 CYS A CA 1
ATOM 905 C C . CYS A 1 115 ? -2.551 8.148 0.873 1 98.19 115 CYS A C 1
ATOM 907 O O . CYS A 1 115 ? -2.646 8.688 -0.23 1 98.19 115 CYS A O 1
ATOM 909 N N . GLU A 1 116 ? -3.053 6.93 1.152 1 97.19 116 GLU A N 1
ATOM 910 C CA . GLU A 1 116 ? -3.791 6.145 0.171 1 97.19 116 GLU A CA 1
ATOM 911 C C . GLU A 1 116 ? -5.184 5.789 0.683 1 97.19 116 GLU A C 1
ATOM 913 O O . GLU A 1 116 ? -5.336 5.336 1.819 1 97.19 116 GLU A O 1
ATOM 918 N N . VAL A 1 117 ? -6.152 6.031 -0.186 1 95.94 117 VAL A N 1
ATOM 919 C CA . VAL A 1 117 ? -7.535 5.734 0.167 1 95.94 117 VAL A CA 1
ATOM 920 C C . VAL A 1 117 ? -8.117 4.734 -0.828 1 95.94 117 VAL A C 1
ATOM 922 O O . VAL A 1 117 ? -8 4.914 -2.041 1 95.94 117 VAL A O 1
ATOM 925 N N . MET A 1 118 ? -8.688 3.67 -0.308 1 94.88 118 MET A N 1
ATOM 926 C CA . MET A 1 118 ? -9.336 2.66 -1.139 1 94.88 118 MET A CA 1
ATOM 927 C C . MET A 1 118 ? -10.781 2.443 -0.703 1 94.88 118 MET A C 1
ATOM 929 O O . MET A 1 118 ? -11.047 2.189 0.473 1 94.88 118 MET A O 1
ATOM 933 N N . MET A 1 119 ? -11.656 2.613 -1.624 1 91.5 119 MET A N 1
ATOM 934 C CA . MET A 1 119 ? -13.078 2.385 -1.378 1 91.5 119 MET A CA 1
ATOM 935 C C . MET A 1 119 ? -13.609 1.269 -2.27 1 91.5 119 MET A C 1
ATOM 937 O O . MET A 1 119 ? -13.047 0.993 -3.33 1 91.5 119 MET A O 1
ATOM 941 N N . PRO A 1 120 ? -14.734 0.657 -1.701 1 84.75 120 PRO A N 1
ATOM 942 C CA . PRO A 1 120 ? -15.344 -0.343 -2.58 1 84.75 120 PRO A CA 1
ATOM 943 C C . PRO A 1 120 ? -15.656 0.206 -3.971 1 84.75 120 PRO A C 1
ATOM 945 O O . PRO A 1 120 ? -16.156 1.326 -4.098 1 84.75 120 PRO A O 1
ATOM 948 N N . ASN A 1 121 ? -15.281 -0.51 -4.996 1 80.12 121 ASN A N 1
ATOM 949 C CA . ASN A 1 121 ? -15.523 -0.198 -6.402 1 80.12 121 ASN A CA 1
ATOM 950 C C . ASN A 1 121 ? -14.711 1.012 -6.855 1 80.12 121 ASN A C 1
ATOM 952 O O . ASN A 1 121 ? -14.969 1.567 -7.926 1 80.12 121 ASN A O 1
ATOM 956 N N . ASP A 1 122 ? -13.961 1.56 -5.945 1 85.25 122 ASP A N 1
ATOM 957 C CA . ASP A 1 122 ? -13.07 2.666 -6.281 1 85.25 122 ASP A CA 1
ATOM 958 C C . ASP A 1 122 ? -11.695 2.488 -5.633 1 85.25 122 ASP A C 1
ATOM 960 O O . ASP A 1 122 ? -11.25 3.348 -4.871 1 85.25 122 ASP A O 1
ATOM 964 N N . VAL A 1 123 ? -11.047 1.439 -5.945 1 86.44 123 VAL A N 1
ATOM 965 C CA . VAL A 1 123 ? -9.789 1.11 -5.293 1 86.44 123 VAL A CA 1
ATOM 966 C C . VAL A 1 123 ? -8.625 1.688 -6.102 1 86.44 123 VAL A C 1
ATOM 968 O O . VAL A 1 123 ? -7.465 1.587 -5.691 1 86.44 123 VAL A O 1
ATOM 971 N N . GLY A 1 124 ? -8.922 2.338 -7.172 1 79.94 124 GLY A N 1
ATOM 972 C CA . GLY A 1 124 ? -7.883 2.783 -8.078 1 79.94 124 GLY A CA 1
ATOM 973 C C . GLY A 1 124 ? -7.371 4.176 -7.766 1 79.94 124 GLY A C 1
ATOM 974 O O . GLY A 1 124 ? -6.637 4.766 -8.562 1 79.94 124 GLY A O 1
ATOM 975 N N . GLY A 1 125 ? -7.77 4.703 -6.703 1 86.25 125 GLY A N 1
ATOM 976 C CA . GLY A 1 125 ? -7.262 6.023 -6.359 1 86.25 125 GLY A CA 1
ATOM 977 C C . GLY A 1 125 ? -5.75 6.059 -6.211 1 86.25 125 GLY A C 1
ATOM 978 O O . GLY A 1 125 ? -5.148 5.117 -5.699 1 86.25 125 GLY A O 1
ATOM 979 N N . LYS A 1 126 ? -5.145 7.148 -6.676 1 89 126 LYS A N 1
ATOM 980 C CA . LYS A 1 126 ? -3.701 7.324 -6.555 1 89 126 LYS A CA 1
ATOM 981 C C . LYS A 1 126 ? -3.332 7.898 -5.191 1 89 126 LYS A C 1
ATOM 983 O O . LYS A 1 126 ? -3.941 8.867 -4.734 1 89 126 LYS A O 1
ATOM 988 N N . PRO A 1 127 ? -2.393 7.219 -4.594 1 94.75 127 PRO A N 1
ATOM 989 C CA . PRO A 1 127 ? -1.921 7.793 -3.332 1 94.75 127 PRO A CA 1
ATOM 990 C C . PRO A 1 127 ? -1.351 9.195 -3.5 1 94.75 127 PRO A C 1
ATOM 992 O O . PRO A 1 127 ? -0.872 9.547 -4.582 1 94.75 127 PRO A O 1
ATOM 995 N N . LYS A 1 128 ? -1.398 10.047 -2.484 1 96.75 128 LYS A N 1
ATOM 996 C CA . LYS A 1 128 ? -0.826 11.391 -2.504 1 96.75 128 LYS A CA 1
ATOM 997 C C . LYS A 1 128 ? 0.257 11.539 -1.44 1 96.75 128 LYS A C 1
ATOM 999 O O . LYS A 1 128 ? 0.161 10.953 -0.361 1 96.75 128 LYS A O 1
ATOM 1004 N N . GLU A 1 129 ? 1.229 12.359 -1.823 1 96.06 129 GLU A N 1
ATOM 1005 C CA . GLU A 1 129 ? 2.398 12.484 -0.96 1 96.06 129 GLU A CA 1
ATOM 1006 C C . GLU A 1 129 ? 2.396 13.82 -0.22 1 96.06 129 GLU A C 1
ATOM 1008 O O . GLU A 1 129 ? 1.972 14.844 -0.769 1 96.06 129 GLU A O 1
ATOM 1013 N N . LEU A 1 130 ? 2.805 13.797 0.958 1 97.25 130 LEU A N 1
ATOM 1014 C CA . LEU A 1 130 ? 3.043 14.953 1.813 1 97.25 130 LEU A CA 1
ATOM 1015 C C . LEU A 1 130 ? 4.469 14.945 2.352 1 97.25 130 LEU A C 1
ATOM 1017 O O . LEU A 1 130 ? 4.871 14.008 3.043 1 97.25 130 LEU A O 1
ATOM 1021 N N . LYS A 1 131 ? 5.254 15.93 1.975 1 96.31 131 LYS A N 1
ATOM 1022 C CA . LYS A 1 131 ? 6.621 16.031 2.484 1 96.31 131 LYS A CA 1
ATOM 1023 C C . LYS A 1 131 ? 6.645 16.75 3.834 1 96.31 131 LYS A C 1
ATOM 1025 O O . LYS A 1 131 ? 6.246 17.906 3.938 1 96.31 131 LYS A O 1
ATOM 1030 N N . LEU A 1 132 ? 7.059 16.094 4.816 1 96.56 132 LEU A N 1
ATOM 1031 C CA . LEU A 1 132 ? 7.199 16.672 6.148 1 96.56 132 LEU A CA 1
ATOM 1032 C C . LEU A 1 132 ? 8.625 17.141 6.387 1 96.56 132 LEU A C 1
ATOM 1034 O O . LEU A 1 132 ? 9.578 16.375 6.195 1 96.56 132 LEU A O 1
ATOM 1038 N N . ARG A 1 133 ? 8.766 18.391 6.77 1 94.56 133 ARG A N 1
ATOM 1039 C CA . ARG A 1 133 ? 10.055 18.984 7.129 1 94.56 133 ARG A CA 1
ATOM 1040 C C . ARG A 1 133 ? 10.055 19.453 8.578 1 94.56 133 ARG A C 1
ATOM 1042 O O . ARG A 1 133 ? 9.234 20.281 8.969 1 94.56 133 ARG A O 1
ATOM 1049 N N . VAL A 1 134 ? 10.914 18.859 9.289 1 94 134 VAL A N 1
ATOM 1050 C CA . VAL A 1 134 ? 11.055 19.219 10.695 1 94 134 VAL A CA 1
ATOM 1051 C C . VAL A 1 134 ? 12.211 20.203 10.859 1 94 134 VAL A C 1
ATOM 1053 O O . VAL A 1 134 ? 13.336 19.922 10.453 1 94 134 VAL A O 1
ATOM 1056 N N . VAL A 1 135 ? 11.969 21.328 11.445 1 91.62 135 VAL A N 1
ATOM 1057 C CA . VAL A 1 135 ? 12.992 22.359 11.594 1 91.62 135 VAL A CA 1
ATOM 1058 C C . VAL A 1 135 ? 13.234 22.641 13.078 1 91.62 135 VAL A C 1
ATOM 1060 O O . VAL A 1 135 ? 12.445 22.219 13.93 1 91.62 135 VAL A O 1
ATOM 1063 N N . GLU A 1 136 ? 14.477 23.188 13.297 1 88.06 136 GLU A N 1
ATOM 1064 C CA . GLU A 1 136 ? 14.797 23.547 14.68 1 88.06 136 GLU A CA 1
ATOM 1065 C C . GLU A 1 136 ? 13.852 24.625 15.195 1 88.06 136 GLU A C 1
ATOM 1067 O O . GLU A 1 136 ? 13.359 25.453 14.43 1 88.06 136 GLU A O 1
ATOM 1072 N N . LYS A 1 137 ? 13.602 24.562 16.516 1 80.31 137 LYS A N 1
ATOM 1073 C CA . LYS A 1 137 ? 12.734 25.547 17.141 1 80.31 137 LYS A CA 1
ATOM 1074 C C . LYS A 1 137 ? 13.156 26.969 16.766 1 80.31 137 LYS A C 1
ATOM 1076 O O . LYS A 1 137 ? 14.336 27.297 16.797 1 80.31 137 LYS A O 1
ATOM 1081 N N . GLY A 1 138 ? 12.273 27.812 16.469 1 70.75 138 GLY A N 1
ATOM 1082 C CA . GLY A 1 138 ? 12.547 29.188 16.094 1 70.75 138 GLY A CA 1
ATOM 1083 C C . GLY A 1 138 ? 12.906 29.344 14.625 1 70.75 138 GLY A C 1
ATOM 1084 O O . GLY A 1 138 ? 13.07 30.469 14.141 1 70.75 138 GLY A O 1
ATOM 1085 N N . ASN A 1 139 ? 13.18 28.266 13.867 1 55.94 139 ASN A N 1
ATOM 1086 C CA . ASN A 1 139 ? 13.625 28.328 12.477 1 55.94 139 ASN A CA 1
ATOM 1087 C C . ASN A 1 139 ? 12.492 27.984 11.508 1 55.94 139 ASN A C 1
ATOM 1089 O O . ASN A 1 139 ? 12.734 27.531 10.391 1 55.94 139 ASN A O 1
ATOM 1093 N N . LEU A 1 140 ? 11.273 28.047 11.93 1 60.62 140 LEU A N 1
ATOM 1094 C CA . LEU A 1 140 ? 10.211 27.812 10.961 1 60.62 140 LEU A CA 1
ATOM 1095 C C . LEU A 1 140 ? 10.32 28.797 9.797 1 60.62 140 LEU A C 1
ATOM 1097 O O . LEU A 1 140 ? 10.57 29.984 10 1 60.62 140 LEU A O 1
ATOM 1101 N N . PRO A 1 141 ? 10.672 28.281 8.594 1 52.5 141 PRO A N 1
ATOM 1102 C CA . PRO A 1 141 ? 10.742 29.25 7.492 1 52.5 141 PRO A CA 1
ATOM 1103 C C . PRO A 1 141 ? 9.609 30.266 7.523 1 52.5 141 PRO A C 1
ATOM 1105 O O . PRO A 1 141 ? 8.461 29.906 7.816 1 52.5 141 PRO A O 1
ATOM 1108 N N . MET A 1 142 ? 9.859 31.359 8.047 1 51.47 142 MET A N 1
ATOM 1109 C CA . MET A 1 142 ? 8.883 32.438 7.848 1 51.47 142 MET A CA 1
ATOM 1110 C C . MET A 1 142 ? 8.258 32.344 6.457 1 51.47 142 MET A C 1
ATOM 1112 O O . MET A 1 142 ? 8.977 32.281 5.453 1 51.47 142 MET A O 1
ATOM 1116 N N . SER A 1 143 ? 7.258 31.516 6.23 1 48.69 143 SER A N 1
ATOM 1117 C CA . SER A 1 143 ? 6.574 31.609 4.945 1 48.69 143 SER A CA 1
ATOM 1118 C C . SER A 1 143 ? 6.809 32.969 4.297 1 48.69 143 SER A C 1
ATOM 1120 O O . SER A 1 143 ? 6.914 34 4.996 1 48.69 143 SER A O 1
ATOM 1122 N N . ASN A 1 144 ? 7.512 33.062 3.23 1 49.53 144 ASN A N 1
ATOM 1123 C CA . ASN A 1 144 ? 7.734 34.312 2.484 1 49.53 144 ASN A CA 1
ATOM 1124 C C . ASN A 1 144 ? 6.457 35.125 2.369 1 49.53 144 ASN A C 1
ATOM 1126 O O . ASN A 1 144 ? 6.457 36.188 1.759 1 49.53 144 ASN A O 1
ATOM 1130 N N . VAL A 1 145 ? 5.438 34.656 2.893 1 53.69 145 VAL A N 1
ATOM 1131 C CA . VAL A 1 145 ? 4.125 35.281 2.695 1 53.69 145 VAL A CA 1
ATOM 1132 C C . VAL A 1 145 ? 4.047 36.594 3.465 1 53.69 145 VAL A C 1
ATOM 1134 O O . VAL A 1 145 ? 3.582 37.594 2.932 1 53.69 145 VAL A O 1
ATOM 1137 N N . PRO A 1 146 ? 4.52 36.531 4.699 1 53.53 146 PRO A N 1
ATOM 1138 C CA . PRO A 1 146 ? 4.43 37.844 5.305 1 53.53 146 PRO A CA 1
ATOM 1139 C C . PRO A 1 146 ? 5.27 38.875 4.562 1 53.53 146 PRO A C 1
ATOM 1141 O O . PRO A 1 146 ? 4.844 40.031 4.418 1 53.53 146 PRO A O 1
ATOM 1144 N N . PHE A 1 147 ? 6.48 38.40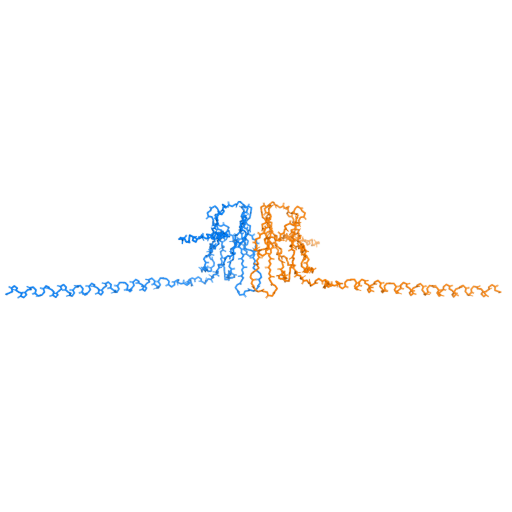6 4.082 1 53.78 147 PHE A N 1
ATOM 1145 C CA . PHE A 1 147 ? 7.301 39.344 3.32 1 53.78 147 PHE A CA 1
ATOM 1146 C C . PHE A 1 147 ? 6.586 39.75 2.043 1 53.78 147 PHE A C 1
ATOM 1148 O O . PHE A 1 147 ? 6.57 40.938 1.702 1 53.78 147 PHE A O 1
ATOM 1155 N N . LEU A 1 148 ? 5.992 38.688 1.405 1 59.06 148 LEU A N 1
ATOM 1156 C CA . LEU A 1 148 ? 5.254 39 0.19 1 59.06 148 LEU A CA 1
ATOM 1157 C C . LEU A 1 148 ? 4.062 39.906 0.501 1 59.06 148 LEU A C 1
ATOM 1159 O O . LEU A 1 148 ? 3.822 40.875 -0.202 1 59.06 148 LEU A O 1
ATOM 1163 N N . VAL A 1 149 ? 3.367 39.594 1.533 1 62.78 149 VAL A N 1
ATOM 1164 C CA . VAL A 1 149 ? 2.227 40.406 1.935 1 62.78 149 VAL A CA 1
ATOM 1165 C C . VAL A 1 149 ? 2.703 41.812 2.334 1 62.78 149 VAL A C 1
ATOM 1167 O O . VAL A 1 149 ? 2.078 42.812 1.979 1 62.78 149 VAL A O 1
ATOM 1170 N N . GLY A 1 150 ? 3.848 41.812 2.932 1 61 150 GLY A N 1
ATOM 1171 C CA . GLY A 1 150 ? 4.406 43.094 3.307 1 61 150 GLY A CA 1
ATOM 1172 C C . GLY A 1 150 ? 4.785 43.938 2.113 1 61 150 GLY A C 1
ATOM 1173 O O . GLY A 1 150 ? 4.496 45.156 2.084 1 61 150 GLY A O 1
ATOM 1174 N N . ILE A 1 151 ? 5.289 43.25 1.043 1 63.59 151 ILE A N 1
ATOM 1175 C CA . ILE A 1 151 ? 5.699 44 -0.15 1 63.59 151 ILE A CA 1
ATOM 1176 C C . ILE A 1 151 ? 4.469 44.5 -0.898 1 63.59 151 ILE A C 1
ATOM 1178 O O . ILE A 1 151 ? 4.414 45.656 -1.308 1 63.59 151 ILE A O 1
ATOM 1182 N N . ILE A 1 152 ? 3.465 43.656 -1.001 1 75.19 152 ILE A N 1
ATOM 1183 C CA . ILE A 1 152 ? 2.242 44.031 -1.706 1 75.19 152 ILE A CA 1
ATOM 1184 C C . ILE A 1 152 ? 1.554 45.156 -0.975 1 75.19 152 ILE A C 1
ATOM 1186 O O . ILE A 1 152 ? 1.143 46.156 -1.598 1 75.19 152 ILE A O 1
ATOM 1190 N N . CYS A 1 153 ? 1.508 45.156 0.348 1 73.06 153 CYS A N 1
ATOM 1191 C CA . CYS A 1 153 ? 0.883 46.188 1.137 1 73.06 153 CYS A CA 1
ATOM 1192 C C . CYS A 1 153 ? 1.658 47.5 1.011 1 73.06 153 CYS A C 1
ATOM 1194 O O . CYS A 1 153 ? 1.062 48.562 0.876 1 73.06 153 CYS A O 1
ATOM 1196 N N . ALA A 1 154 ? 2.971 47.438 0.998 1 80.19 154 ALA A N 1
ATOM 1197 C CA . ALA A 1 154 ? 3.828 48.594 0.848 1 80.19 154 ALA A CA 1
ATOM 1198 C C . ALA A 1 154 ? 3.67 49.219 -0.537 1 80.19 154 ALA A C 1
ATOM 1200 O O . ALA A 1 154 ? 3.602 50.438 -0.67 1 80.19 154 ALA A O 1
ATOM 1201 N N . ALA A 1 155 ? 3.543 48.375 -1.572 1 82.31 155 ALA A N 1
ATOM 1202 C CA . ALA A 1 155 ? 3.359 48.875 -2.939 1 82.31 155 ALA A CA 1
ATOM 1203 C C . ALA A 1 155 ? 2.02 49.594 -3.094 1 82.31 155 ALA A C 1
ATOM 1205 O O . ALA A 1 155 ? 1.958 50.688 -3.645 1 82.31 155 ALA A O 1
ATOM 1206 N N . ILE A 1 156 ? 0.881 49.031 -2.617 1 84.25 156 ILE A N 1
ATOM 1207 C CA . ILE A 1 156 ? -0.454 49.625 -2.691 1 84.25 156 ILE A CA 1
ATOM 1208 C C . ILE A 1 156 ? -0.495 50.906 -1.889 1 84.25 156 ILE A C 1
ATOM 1210 O O . ILE A 1 156 ? -1.025 51.906 -2.357 1 84.25 156 ILE A O 1
ATOM 1214 N N . GLY A 1 157 ? 0.085 50.906 -0.737 1 83.69 157 GLY A N 1
ATOM 1215 C CA . GLY A 1 157 ? 0.166 52.094 0.082 1 83.69 157 GLY A CA 1
ATOM 1216 C C . GLY A 1 157 ? 0.931 53.219 -0.584 1 83.69 157 GLY A C 1
ATOM 1217 O O . GLY A 1 157 ? 0.511 54.375 -0.533 1 83.69 157 GLY A O 1
ATOM 1218 N N . GLY A 1 158 ? 2.027 52.875 -1.21 1 82.81 158 GLY A N 1
ATOM 1219 C CA . GLY A 1 158 ? 2.807 53.844 -1.949 1 82.81 158 GLY A CA 1
ATOM 1220 C C . GLY A 1 158 ? 2.035 54.5 -3.086 1 82.81 158 GLY A C 1
ATOM 1221 O O . GLY A 1 158 ? 2.076 55.719 -3.262 1 82.81 158 GLY A O 1
ATOM 1222 N N . ILE A 1 159 ? 1.271 53.719 -3.818 1 87.81 159 ILE A N 1
ATOM 1223 C CA . ILE A 1 159 ? 0.478 54.188 -4.949 1 87.81 159 ILE A CA 1
ATOM 1224 C C . ILE A 1 159 ? -0.637 55.125 -4.449 1 87.81 159 ILE A C 1
ATOM 1226 O O . ILE A 1 159 ? -0.899 56.156 -5.039 1 87.81 159 ILE A O 1
ATOM 1230 N N . LEU A 1 160 ? -1.283 54.781 -3.369 1 89.06 160 LEU A N 1
ATOM 1231 C CA . LEU A 1 160 ? -2.342 55.594 -2.779 1 89.06 160 LEU A CA 1
ATOM 1232 C C . LEU A 1 160 ? -1.791 56.938 -2.281 1 89.06 160 LEU A C 1
ATOM 1234 O O . LEU A 1 160 ? -2.428 57.969 -2.453 1 89.06 160 LEU A O 1
ATOM 1238 N N . LEU A 1 161 ? -0.601 56.875 -1.73 1 89.19 161 LEU A N 1
ATOM 1239 C CA . LEU A 1 161 ? 0.051 58.094 -1.253 1 89.19 161 LEU A CA 1
ATOM 1240 C C . LEU A 1 161 ? 0.371 59.031 -2.412 1 89.19 161 LEU A C 1
ATOM 1242 O O . LEU A 1 161 ? 0.15 60.25 -2.318 1 89.19 161 LEU A O 1
ATOM 1246 N N . ILE A 1 162 ? 0.836 58.5 -3.484 1 89.69 162 ILE A N 1
ATOM 1247 C CA . ILE A 1 162 ? 1.166 59.281 -4.676 1 89.69 162 ILE A CA 1
ATOM 1248 C C . ILE A 1 162 ? -0.101 59.906 -5.246 1 89.69 162 ILE A C 1
ATOM 1250 O O . ILE A 1 162 ? -0.104 61.094 -5.609 1 89.69 162 ILE A O 1
ATOM 1254 N N . ALA A 1 163 ? -1.195 59.188 -5.281 1 90.19 163 ALA A N 1
ATOM 1255 C CA . ALA A 1 163 ? -2.479 59.656 -5.785 1 90.19 163 ALA A CA 1
ATOM 1256 C C . ALA A 1 163 ? -3.004 60.812 -4.941 1 90.19 163 ALA A C 1
ATOM 1258 O O . ALA A 1 163 ? -3.508 61.812 -5.473 1 90.19 163 ALA A O 1
ATOM 1259 N N . ILE A 1 164 ? -2.875 60.688 -3.617 1 89.44 164 ILE A N 1
ATOM 1260 C CA . ILE A 1 164 ? -3.318 61.719 -2.682 1 89.44 164 ILE A CA 1
ATOM 1261 C C . ILE A 1 164 ? -2.51 63 -2.896 1 89.44 164 ILE A C 1
ATOM 1263 O O . ILE A 1 164 ? -3.064 64.125 -2.908 1 89.44 164 ILE A O 1
ATOM 1267 N N . ILE A 1 165 ? -1.205 62.844 -3.166 1 89.31 165 ILE A N 1
ATOM 1268 C CA . ILE A 1 165 ? -0.312 63.969 -3.381 1 89.31 165 ILE A CA 1
ATOM 1269 C C . ILE A 1 165 ? -0.68 64.688 -4.684 1 89.31 165 ILE A C 1
ATOM 1271 O O . ILE A 1 165 ? -0.78 65.875 -4.723 1 89.31 165 ILE A O 1
ATOM 1275 N N . VAL A 1 166 ? -0.933 63.969 -5.738 1 89.75 166 VAL A N 1
ATOM 1276 C CA . VAL A 1 166 ? -1.29 64.5 -7.043 1 89.75 166 VAL A CA 1
ATOM 1277 C C . VAL A 1 166 ? -2.621 65.25 -6.945 1 89.75 166 VAL A C 1
ATOM 1279 O O . VAL A 1 166 ? -2.75 66.375 -7.441 1 89.75 166 VAL A O 1
ATOM 1282 N N . PHE A 1 167 ? -3.561 64.688 -6.25 1 87.94 167 PHE A N 1
ATOM 1283 C CA . PHE A 1 167 ? -4.883 65.25 -6.062 1 87.94 167 PHE A CA 1
ATOM 1284 C C . PHE A 1 167 ? -4.789 66.562 -5.277 1 87.94 167 PHE A C 1
ATOM 1286 O O . PHE A 1 167 ? -5.43 67.562 -5.633 1 87.94 167 PHE A O 1
ATOM 1293 N N . ALA A 1 168 ? -3.982 66.562 -4.355 1 86.75 168 ALA A N 1
ATOM 1294 C CA . ALA A 1 168 ? -3.766 67.75 -3.535 1 86.75 168 ALA A CA 1
ATOM 1295 C C . ALA A 1 168 ? -3.131 68.875 -4.355 1 86.75 168 ALA A C 1
ATOM 1297 O O . ALA A 1 168 ? -3.539 70 -4.25 1 86.75 168 ALA A O 1
ATOM 1298 N N . VAL A 1 169 ? -2.285 68.5 -5.207 1 86.06 169 VAL A N 1
ATOM 1299 C CA . VAL A 1 169 ? -1.608 69.438 -6.062 1 86.06 169 VAL A CA 1
ATOM 1300 C C . VAL A 1 169 ? -2.604 70.062 -7.055 1 86.06 169 VAL A C 1
ATOM 1302 O O . VAL A 1 169 ? -2.621 71.25 -7.266 1 86.06 169 VAL A O 1
ATOM 1305 N N . VAL A 1 170 ? -3.467 69.25 -7.594 1 84.94 170 VAL A N 1
ATOM 1306 C CA . VAL A 1 170 ? -4.449 69.688 -8.586 1 84.94 170 VAL A CA 1
ATOM 1307 C C . VAL A 1 170 ? -5.457 70.625 -7.949 1 84.94 170 VAL A C 1
ATOM 1309 O O . VAL A 1 170 ? -5.816 71.688 -8.539 1 84.94 170 VAL A O 1
ATOM 1312 N N . ILE A 1 171 ? -5.848 70.375 -6.699 1 85.5 171 ILE A N 1
ATOM 1313 C CA . ILE A 1 171 ? -6.84 71.188 -5.984 1 85.5 171 ILE A CA 1
ATOM 1314 C C . ILE A 1 171 ? -6.246 72.562 -5.633 1 85.5 171 ILE A C 1
ATOM 1316 O O . ILE A 1 171 ? -6.922 73.562 -5.746 1 85.5 171 ILE A O 1
ATOM 1320 N N . THR A 1 172 ? -5.039 72.562 -5.281 1 83.62 172 THR A N 1
ATOM 1321 C CA . THR A 1 172 ? -4.387 73.75 -4.887 1 83.62 172 THR A CA 1
ATOM 1322 C C . THR A 1 172 ? -4.184 74.688 -6.098 1 83.62 172 THR A C 1
ATOM 1324 O O . THR A 1 172 ? -4.324 75.938 -5.992 1 83.62 172 THR A O 1
ATOM 1327 N N . LYS A 1 173 ? -3.914 74.125 -7.254 1 84 173 LYS A N 1
ATOM 1328 C CA . LYS A 1 173 ? -3.717 74.875 -8.477 1 84 173 LYS A CA 1
ATOM 1329 C C . LYS A 1 173 ? -5.035 75.5 -8.977 1 84 173 LYS A C 1
ATOM 1331 O O . LYS A 1 173 ? -5.074 76.625 -9.453 1 84 173 LYS A O 1
ATOM 1336 N N . LYS A 1 174 ? -6.102 74.75 -8.969 1 79.81 174 LYS A N 1
ATOM 1337 C CA . LYS A 1 174 ? -7.406 75.188 -9.422 1 79.81 174 LYS A CA 1
ATOM 1338 C C . LYS A 1 174 ? -7.914 76.312 -8.555 1 79.81 174 LYS A C 1
ATOM 1340 O O . LYS A 1 174 ? -8.523 77.312 -9.062 1 79.81 174 LYS A O 1
ATOM 1345 N N . LYS A 1 175 ? -7.703 76.312 -7.426 1 72.94 175 LYS A N 1
ATOM 1346 C CA . LYS A 1 175 ? -8.156 77.375 -6.516 1 72.94 175 LYS A CA 1
ATOM 1347 C C . LYS A 1 175 ? -7.363 78.625 -6.727 1 72.94 175 LYS A C 1
ATOM 1349 O O . LYS A 1 175 ? -7.91 79.75 -6.598 1 72.94 175 LYS A O 1
ATOM 1354 N N . LYS A 1 176 ? -6.215 78.562 -7.129 1 69 176 LYS A N 1
ATOM 1355 C CA . LYS A 1 176 ? -5.414 79.75 -7.371 1 69 176 LYS A CA 1
ATOM 1356 C C . LYS A 1 176 ? -5.863 80.5 -8.641 1 69 176 LYS A C 1
ATOM 1358 O O . LYS A 1 176 ? -5.82 81.688 -8.719 1 69 176 LYS A O 1
ATOM 1363 N N . SER A 1 177 ? -6.352 79.688 -9.562 1 61.94 177 SER A N 1
ATOM 1364 C CA . SER A 1 177 ? -6.781 80.312 -10.797 1 61.94 177 SER A CA 1
ATOM 1365 C C . SER A 1 177 ? -8.062 81.125 -10.594 1 61.94 177 SER A C 1
ATOM 1367 O O . SER A 1 177 ? -8.352 82 -11.359 1 61.94 177 SER A O 1
ATOM 1369 N N . ARG A 1 178 ? -8.875 80.625 -9.688 1 59.06 178 ARG A N 1
ATOM 1370 C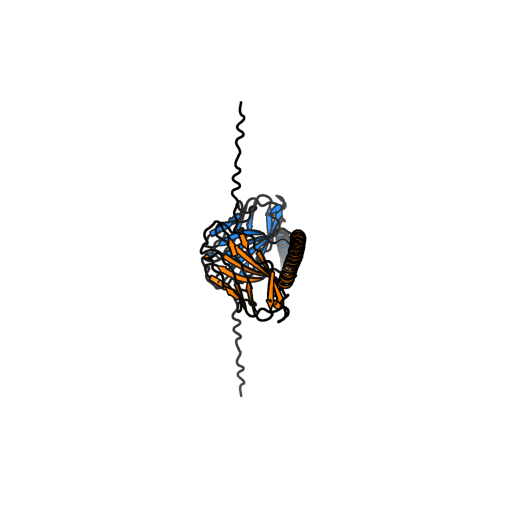 CA . ARG A 1 178 ? -10.133 81.375 -9.531 1 59.06 178 ARG A CA 1
ATOM 1371 C C . ARG A 1 178 ? -9.891 82.75 -8.883 1 59.06 178 ARG A C 1
ATOM 1373 O O . ARG A 1 178 ? -10.727 83.625 -9 1 59.06 178 ARG A O 1
ATOM 1380 N N . LYS A 1 179 ? -8.852 82.75 -8.133 1 57.91 179 LYS A N 1
ATOM 1381 C CA . LYS A 1 179 ? -8.773 84.062 -7.473 1 57.91 179 LYS A CA 1
ATOM 1382 C C . LYS A 1 179 ? -8.352 85.188 -8.453 1 57.91 179 LYS A C 1
ATOM 1384 O O . LYS A 1 179 ? -8.469 86.375 -8.156 1 57.91 179 LYS A O 1
ATOM 1389 N N . SER A 1 180 ? -7.797 84.625 -9.539 1 57.84 180 SER A N 1
ATOM 1390 C CA . SER A 1 180 ? -7.332 85.75 -10.32 1 57.84 180 SER A CA 1
ATOM 1391 C C . SER A 1 180 ? -8.484 86.438 -11.039 1 57.84 180 SER A C 1
ATOM 1393 O O . SER A 1 180 ? -8.312 87.5 -11.617 1 57.84 180 SER A O 1
ATOM 1395 N N . TYR A 1 181 ? -9.531 85.562 -11.219 1 55.91 181 TYR A N 1
ATOM 1396 C CA . TYR A 1 181 ? -10.484 86.312 -12.016 1 55.91 181 TYR A CA 1
ATOM 1397 C C . TYR A 1 181 ? -11.219 87.375 -11.164 1 55.91 181 TYR A C 1
ATOM 1399 O O . TYR A 1 181 ? -11.961 88.188 -11.688 1 55.91 181 TYR A O 1
ATOM 1407 N N . THR A 1 182 ? -11.336 87 -9.906 1 53.19 182 THR A N 1
ATOM 1408 C CA . THR A 1 182 ? -12.211 87.938 -9.242 1 53.19 182 THR A CA 1
ATOM 1409 C C . THR A 1 182 ? -11.477 89.25 -8.945 1 53.19 182 THR A C 1
ATOM 1411 O O . THR A 1 182 ? -12.047 90.188 -8.375 1 53.19 182 THR A O 1
ATOM 1414 N N . GLY A 1 183 ? -10.234 89.312 -9.289 1 40.41 183 GLY A N 1
ATOM 1415 C CA . GLY A 1 183 ? -9.859 90.75 -9.141 1 40.41 183 GLY A CA 1
ATOM 1416 C C . GLY A 1 183 ? -10.25 91.562 -10.336 1 40.41 183 GLY A C 1
ATOM 1417 O O . GLY A 1 183 ? -10.336 91.062 -11.461 1 40.41 183 GLY A O 1
ATOM 1418 N N . PHE B 1 1 ? 25.328 -21.375 50.812 1 42.44 1 PHE B N 1
ATOM 1419 C CA . PHE B 1 1 ? 24.594 -20.25 50.219 1 42.44 1 PHE B CA 1
ATOM 1420 C C . PHE B 1 1 ? 24.453 -20.422 48.719 1 42.44 1 PHE B C 1
ATOM 1422 O O . PHE B 1 1 ? 25.422 -20.25 47.969 1 42.44 1 PHE B O 1
ATOM 1429 N N . SER B 1 2 ? 23.531 -21.344 48.25 1 49.09 2 SER B N 1
ATOM 1430 C CA . SER B 1 2 ? 23.125 -21.672 46.875 1 49.09 2 SER B CA 1
ATOM 1431 C C . SER B 1 2 ? 22.469 -20.484 46.188 1 49.09 2 SER B C 1
ATOM 1433 O O . SER B 1 2 ? 21.453 -19.969 46.688 1 49.09 2 SER B O 1
ATOM 1435 N N . LEU B 1 3 ? 23.266 -19.625 45.531 1 48.22 3 LEU B N 1
ATOM 1436 C CA . LEU B 1 3 ? 22.828 -18.516 44.688 1 48.22 3 LEU B CA 1
ATOM 1437 C C . LEU B 1 3 ? 21.859 -19 43.625 1 48.22 3 LEU B C 1
ATOM 1439 O O . LEU B 1 3 ? 22.25 -19.734 42.719 1 48.22 3 LEU B O 1
ATOM 1443 N N . LEU B 1 4 ? 20.562 -19.219 43.938 1 51.94 4 LEU B N 1
ATOM 1444 C CA . LEU B 1 4 ? 19.5 -19.406 42.969 1 51.94 4 LEU B CA 1
ATOM 1445 C C . LEU B 1 4 ? 19.406 -18.203 42.031 1 51.94 4 LEU B C 1
ATOM 1447 O O . LEU B 1 4 ? 19.125 -17.094 42.5 1 51.94 4 LEU B O 1
ATOM 1451 N N . SER B 1 5 ? 20.188 -18.188 40.969 1 56.91 5 SER B N 1
ATOM 1452 C CA . SER B 1 5 ? 20.047 -17.156 39.938 1 56.91 5 SER B CA 1
ATOM 1453 C C . SER B 1 5 ? 18.641 -17.156 39.344 1 56.91 5 SER B C 1
ATOM 1455 O O . SER B 1 5 ? 18.141 -18.188 38.906 1 56.91 5 SER B O 1
ATOM 1457 N N . PRO B 1 6 ? 17.75 -16.141 39.625 1 56.78 6 PRO B N 1
ATOM 1458 C CA . PRO B 1 6 ? 16.453 -16.094 38.938 1 56.78 6 PRO B CA 1
ATOM 1459 C C . PRO B 1 6 ? 16.609 -15.984 37.406 1 56.78 6 PRO B C 1
ATOM 1461 O O . PRO B 1 6 ? 17.359 -15.133 36.938 1 56.78 6 PRO B O 1
ATOM 1464 N N . PHE B 1 7 ? 16.453 -17.094 36.656 1 58.16 7 PHE B N 1
ATOM 1465 C CA . PHE B 1 7 ? 16.344 -17.047 35.188 1 58.16 7 PHE B CA 1
ATOM 1466 C C . PHE B 1 7 ? 15.219 -16.109 34.781 1 58.16 7 PHE B C 1
ATOM 1468 O O . PHE B 1 7 ? 14.047 -16.391 35.031 1 58.16 7 PHE B O 1
ATOM 1475 N N . PHE B 1 8 ? 15.461 -14.805 34.625 1 49.91 8 PHE B N 1
ATOM 1476 C CA . PHE B 1 8 ? 14.5 -13.875 34.031 1 49.91 8 PHE B CA 1
ATOM 1477 C C . PHE B 1 8 ? 14.086 -14.344 32.656 1 49.91 8 PHE B C 1
ATOM 1479 O O . PHE B 1 8 ? 14.914 -14.391 31.734 1 49.91 8 PHE B O 1
ATOM 1486 N N . PHE B 1 9 ? 13.039 -15.172 32.562 1 49.66 9 PHE B N 1
ATOM 1487 C CA . PHE B 1 9 ? 12.406 -15.453 31.266 1 49.66 9 PHE B CA 1
ATOM 1488 C C . PHE B 1 9 ? 11.984 -14.164 30.578 1 49.66 9 PHE B C 1
ATOM 1490 O O . PHE B 1 9 ? 11.102 -13.453 31.062 1 49.66 9 PHE B O 1
ATOM 1497 N N . PHE B 1 10 ? 12.883 -13.531 29.875 1 49.19 10 PHE B N 1
ATOM 1498 C CA . PHE B 1 10 ? 12.445 -12.492 28.953 1 49.19 10 PHE B CA 1
ATOM 1499 C C . PHE B 1 10 ? 11.312 -13.008 28.062 1 49.19 10 PHE B C 1
ATOM 1501 O O . PHE B 1 10 ? 11.516 -13.898 27.234 1 49.19 10 PHE B O 1
ATOM 1508 N N . ALA B 1 11 ? 10.094 -12.891 28.5 1 45.22 11 ALA B N 1
ATOM 1509 C CA . ALA B 1 11 ? 8.961 -13.086 27.594 1 45.22 11 ALA B CA 1
ATOM 1510 C C . ALA B 1 11 ? 9.117 -12.234 26.344 1 45.22 11 ALA B C 1
ATOM 1512 O O . ALA B 1 11 ? 8.898 -11.023 26.375 1 45.22 11 ALA B O 1
ATOM 1513 N N . VAL B 1 12 ? 10.086 -12.453 25.484 1 48.75 12 VAL B N 1
ATOM 1514 C CA . VAL B 1 12 ? 9.93 -11.82 24.188 1 48.75 12 VAL B CA 1
ATOM 1515 C C . VAL B 1 12 ? 8.508 -12.031 23.672 1 48.75 12 VAL B C 1
ATOM 1517 O O . VAL B 1 12 ? 8.062 -13.164 23.516 1 48.75 12 VAL B O 1
ATOM 1520 N N . ASN B 1 13 ? 7.57 -11.297 24.094 1 47.56 13 ASN B N 1
ATOM 1521 C CA . ASN B 1 13 ? 6.312 -11.344 23.359 1 47.56 13 ASN B CA 1
ATOM 1522 C C . ASN B 1 13 ? 6.547 -11.32 21.859 1 47.56 13 ASN B C 1
ATOM 1524 O O . ASN B 1 13 ? 7.055 -10.336 21.312 1 47.56 13 ASN B O 1
ATOM 1528 N N . PRO B 1 14 ? 6.84 -12.414 21.219 1 47.62 14 PRO B N 1
ATOM 1529 C CA . PRO B 1 14 ? 6.992 -12.375 19.766 1 47.62 14 PRO B CA 1
ATOM 1530 C C . PRO B 1 14 ? 5.969 -11.461 19.094 1 47.62 14 PRO B C 1
ATOM 1532 O O . PRO B 1 14 ? 4.762 -11.633 19.281 1 47.62 14 PRO B O 1
ATOM 1535 N N . CYS B 1 15 ? 6.066 -10.156 19.125 1 52.16 15 CYS B N 1
ATOM 1536 C CA . CYS B 1 15 ? 5.246 -9.25 18.328 1 52.16 15 CYS B CA 1
ATOM 1537 C C . CYS B 1 15 ? 4.922 -9.852 16.969 1 52.16 15 CYS B C 1
ATOM 1539 O O . CYS B 1 15 ? 5.801 -9.961 16.109 1 52.16 15 CYS B O 1
ATOM 1541 N N . ILE B 1 16 ? 4.117 -10.969 16.875 1 61.34 16 ILE B N 1
ATOM 1542 C CA . ILE B 1 16 ? 3.844 -11.867 15.758 1 61.34 16 ILE B CA 1
ATOM 1543 C C . ILE B 1 16 ? 3.053 -11.125 14.68 1 61.34 16 ILE B C 1
ATOM 1545 O O . ILE B 1 16 ? 1.935 -10.672 14.93 1 61.34 16 ILE B O 1
ATOM 1549 N N . SER B 1 17 ? 3.66 -10.32 13.828 1 80.12 17 SER B N 1
ATOM 1550 C CA . SER B 1 17 ? 3.023 -9.773 12.633 1 80.12 17 SER B CA 1
ATOM 1551 C C . SER B 1 17 ? 2.654 -10.875 11.648 1 80.12 17 SER B C 1
ATOM 1553 O O . SER B 1 17 ? 3.188 -11.984 11.727 1 80.12 17 SER B O 1
ATOM 1555 N N . VAL B 1 18 ? 1.584 -10.742 10.977 1 89.81 18 VAL B N 1
ATOM 1556 C CA . VAL B 1 18 ? 1.133 -11.688 9.953 1 89.81 18 VAL B CA 1
ATOM 1557 C C . VAL B 1 18 ? 2.293 -12.039 9.031 1 89.81 18 VAL B C 1
ATOM 1559 O O . VAL B 1 18 ? 3.055 -11.164 8.617 1 89.81 18 VAL B O 1
ATOM 1562 N N . GLU B 1 19 ? 2.557 -13.305 8.828 1 93.38 19 GLU B N 1
ATOM 1563 C CA . GLU B 1 19 ? 3.59 -13.781 7.914 1 93.38 19 GLU B CA 1
ATOM 1564 C C . GLU B 1 19 ? 2.994 -14.172 6.562 1 93.38 19 GLU B C 1
ATOM 1566 O O . GLU B 1 19 ? 2.104 -15.023 6.496 1 93.38 19 GLU B O 1
ATOM 1571 N N . VAL B 1 20 ? 3.494 -13.57 5.512 1 95.94 20 VAL B N 1
ATOM 1572 C CA . VAL B 1 20 ? 2.977 -13.789 4.164 1 95.94 20 VAL B CA 1
ATOM 1573 C C . VAL B 1 20 ? 3.953 -14.656 3.373 1 95.94 20 VAL B C 1
ATOM 1575 O O . VAL B 1 20 ? 5.172 -14.508 3.496 1 95.94 20 VAL B O 1
ATOM 1578 N N . TYR B 1 21 ? 3.361 -15.578 2.52 1 96.75 21 TYR B N 1
ATOM 1579 C CA . TYR B 1 21 ? 4.184 -16.516 1.755 1 96.75 21 TYR B CA 1
A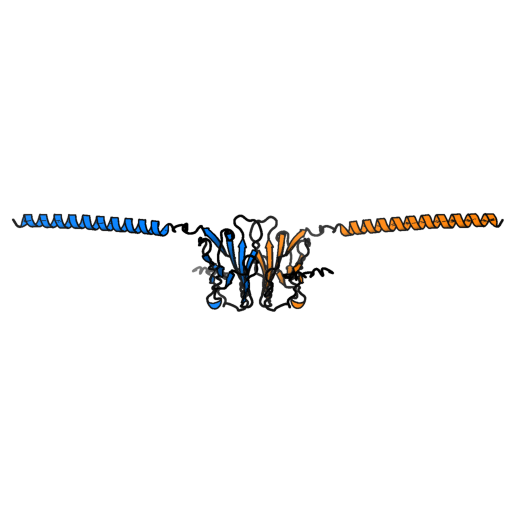TOM 1580 C C . TYR B 1 21 ? 3.787 -16.5 0.283 1 96.75 21 TYR B C 1
ATOM 1582 O O . TYR B 1 21 ? 2.602 -16.594 -0.048 1 96.75 21 TYR B O 1
ATOM 1590 N N . THR B 1 22 ? 4.699 -16.312 -0.603 1 97.25 22 THR B N 1
ATOM 1591 C CA . THR B 1 22 ? 4.559 -16.484 -2.043 1 97.25 22 THR B CA 1
ATOM 1592 C C . THR B 1 22 ? 5.723 -17.297 -2.607 1 97.25 22 THR B C 1
ATOM 1594 O O . THR B 1 22 ? 6.809 -17.312 -2.023 1 97.25 22 THR B O 1
ATOM 1597 N N . PRO B 1 23 ? 5.465 -18 -3.705 1 92.88 23 PRO B N 1
ATOM 1598 C CA . PRO B 1 23 ? 6.648 -18.578 -4.359 1 92.88 23 PRO B CA 1
ATOM 1599 C C . PRO B 1 23 ? 7.562 -17.5 -4.949 1 92.88 23 PRO B C 1
ATOM 1601 O O . PRO B 1 23 ? 7.086 -16.484 -5.441 1 92.88 23 PRO B O 1
ATOM 1604 N N . GLY B 1 24 ? 8.82 -17.562 -4.762 1 91.69 24 GLY B N 1
ATOM 1605 C CA . GLY B 1 24 ? 9.781 -16.594 -5.238 1 91.69 24 GLY B CA 1
ATOM 1606 C C . GLY B 1 24 ? 9.672 -16.312 -6.727 1 91.69 24 GLY B C 1
ATOM 1607 O O . GLY B 1 24 ? 9.758 -15.164 -7.152 1 91.69 24 GLY B O 1
ATOM 1608 N N . GLU B 1 25 ? 9.461 -17.359 -7.438 1 93 25 GLU B N 1
ATOM 1609 C CA . GLU B 1 25 ? 9.367 -17.188 -8.883 1 93 25 GLU B CA 1
ATOM 1610 C C . GLU B 1 25 ? 8.32 -18.125 -9.477 1 93 25 GLU B C 1
ATOM 1612 O O . GLU B 1 25 ? 8.102 -19.234 -8.969 1 93 25 GLU B O 1
ATOM 1617 N N . LEU B 1 26 ? 7.664 -17.641 -10.516 1 95 26 LEU B N 1
ATOM 1618 C CA . LEU B 1 26 ? 6.703 -18.406 -11.305 1 95 26 LEU B CA 1
ATOM 1619 C C . LEU B 1 26 ? 6.934 -18.188 -12.797 1 95 26 LEU B C 1
ATOM 1621 O O . LEU B 1 26 ? 6.988 -17.047 -13.258 1 95 26 LEU B O 1
ATOM 1625 N N . THR B 1 27 ? 7.164 -19.234 -13.523 1 93.31 27 THR B N 1
ATOM 1626 C CA . THR B 1 27 ? 7.324 -19.156 -14.969 1 93.31 27 THR B CA 1
ATOM 1627 C C . THR B 1 27 ? 6.102 -19.734 -15.672 1 93.31 27 THR B C 1
ATOM 1629 O O . THR B 1 27 ? 5.676 -20.859 -15.375 1 93.31 27 THR B O 1
ATOM 1632 N N . VAL B 1 28 ? 5.539 -19 -16.547 1 94.06 28 VAL B N 1
ATOM 1633 C CA . VAL B 1 28 ? 4.34 -19.438 -17.25 1 94.06 28 VAL B CA 1
ATOM 1634 C C . VAL B 1 28 ? 4.5 -19.188 -18.75 1 94.06 28 VAL B C 1
ATOM 1636 O O . VAL B 1 28 ? 5.32 -18.359 -19.156 1 94.06 28 VAL B O 1
ATOM 1639 N N . GLU B 1 29 ? 3.758 -19.875 -19.547 1 92.44 29 GLU B N 1
ATOM 1640 C CA . GLU B 1 29 ? 3.811 -19.703 -21 1 92.44 29 GLU B CA 1
ATOM 1641 C C . GLU B 1 29 ? 2.893 -18.562 -21.438 1 92.44 29 GLU B C 1
ATOM 1643 O O . GLU B 1 29 ? 1.816 -18.359 -20.875 1 92.44 29 GLU B O 1
ATOM 1648 N N . ASN B 1 30 ? 3.359 -17.938 -22.531 1 93.88 30 ASN B N 1
ATOM 1649 C CA . ASN B 1 30 ? 2.592 -16.859 -23.125 1 93.88 30 ASN B CA 1
ATOM 1650 C C . ASN B 1 30 ? 1.186 -17.312 -23.516 1 93.88 30 ASN B C 1
ATOM 1652 O O . ASN B 1 30 ? 1.016 -18.359 -24.141 1 93.88 30 ASN B O 1
ATOM 1656 N N . GLY B 1 31 ? 0.213 -16.469 -23.094 1 94.19 31 GLY B N 1
ATOM 1657 C CA . GLY B 1 31 ? -1.161 -16.734 -23.5 1 94.19 31 GLY B CA 1
ATOM 1658 C C . GLY B 1 31 ? -1.89 -17.672 -22.547 1 94.19 31 GLY B C 1
ATOM 1659 O O . GLY B 1 31 ? -3.041 -18.031 -22.781 1 94.19 31 GLY B O 1
ATOM 1660 N N . THR B 1 32 ? -1.36 -18.047 -21.438 1 94.56 32 THR B N 1
ATOM 1661 C CA . THR B 1 32 ? -1.98 -19 -20.516 1 94.56 32 THR B CA 1
ATOM 1662 C C . THR B 1 32 ? -2.414 -18.312 -19.234 1 94.56 32 THR B C 1
ATOM 1664 O O . THR B 1 32 ? -2.336 -17.094 -19.109 1 94.56 32 THR B O 1
ATOM 1667 N N . LEU B 1 33 ? -2.959 -19.172 -18.391 1 96 33 LEU B N 1
ATOM 1668 C CA . LEU B 1 33 ? -3.412 -18.719 -17.078 1 96 33 LEU B CA 1
ATOM 1669 C C . LEU B 1 33 ? -2.277 -18.766 -16.062 1 96 33 LEU B C 1
ATOM 1671 O O . LEU B 1 33 ? -1.552 -19.766 -15.984 1 96 33 LEU B O 1
ATOM 1675 N N . ALA B 1 34 ? -2.111 -17.672 -15.391 1 97.06 34 ALA B N 1
ATOM 1676 C CA . ALA B 1 34 ? -1.121 -17.641 -14.32 1 97.06 34 ALA B CA 1
ATOM 1677 C C . ALA B 1 34 ? -1.797 -17.562 -12.953 1 97.06 34 ALA B C 1
ATOM 1679 O O . ALA B 1 34 ? -2.551 -16.625 -12.68 1 97.06 34 ALA B O 1
ATOM 1680 N N . LYS B 1 35 ? -1.572 -18.484 -12.188 1 98 35 LYS B N 1
ATOM 1681 C CA . LYS B 1 35 ? -2.033 -18.422 -10.805 1 98 35 LYS B CA 1
ATOM 1682 C C . LYS B 1 35 ? -0.948 -17.875 -9.891 1 98 35 LYS B C 1
ATOM 1684 O O . LYS B 1 35 ? 0.135 -18.438 -9.781 1 98 35 LYS B O 1
ATOM 1689 N N . LEU B 1 36 ? -1.178 -16.812 -9.273 1 98.25 36 LEU B N 1
ATOM 1690 C CA . LEU B 1 36 ? -0.259 -16.219 -8.305 1 98.25 36 LEU B CA 1
ATOM 1691 C C . LEU B 1 36 ? -0.641 -16.594 -6.883 1 98.25 36 LEU B C 1
ATOM 1693 O O . LEU B 1 36 ? -1.593 -16.047 -6.32 1 98.25 36 LEU B O 1
ATOM 1697 N N . SER B 1 37 ? 0.091 -17.438 -6.32 1 98.44 37 SER B N 1
ATOM 1698 C CA . SER B 1 37 ? -0.226 -17.969 -5 1 98.44 37 SER B CA 1
ATOM 1699 C C . SER B 1 37 ? 0.291 -17.047 -3.898 1 98.44 37 SER B C 1
ATOM 1701 O O . SER B 1 37 ? 1.404 -16.531 -3.992 1 98.44 37 SER B O 1
ATOM 1703 N N . CYS B 1 38 ? -0.481 -16.875 -2.873 1 98.5 38 CYS B N 1
ATOM 1704 C CA . CYS B 1 38 ? -0.164 -16.094 -1.681 1 98.5 38 CYS B CA 1
ATOM 1705 C C . CYS B 1 38 ? -0.912 -16.625 -0.465 1 98.5 38 CYS B C 1
ATOM 1707 O O . CYS B 1 38 ? -2.143 -16.672 -0.46 1 98.5 38 CYS B O 1
ATOM 1709 N N . THR B 1 39 ? -0.224 -17.094 0.486 1 97.62 39 THR B N 1
ATOM 1710 C CA . THR B 1 39 ? -0.804 -17.562 1.739 1 97.62 39 THR B CA 1
ATOM 1711 C C . THR B 1 39 ? -0.225 -16.797 2.924 1 97.62 39 THR B C 1
ATOM 1713 O O . THR B 1 39 ? 0.766 -16.078 2.781 1 97.62 39 THR B O 1
ATOM 1716 N N . PHE B 1 40 ? -0.893 -16.922 4.094 1 95.56 40 PHE B N 1
ATOM 1717 C CA . PHE B 1 40 ? -0.384 -16.203 5.254 1 95.56 40 PHE B CA 1
ATOM 1718 C C . PHE B 1 40 ? -0.708 -16.953 6.539 1 95.56 40 PHE B C 1
ATOM 1720 O O . PHE B 1 40 ? -1.527 -17.875 6.539 1 95.56 40 PHE B O 1
ATOM 1727 N N . LYS B 1 41 ? 0.017 -16.625 7.492 1 91.94 41 LYS B N 1
ATOM 1728 C CA . LYS B 1 41 ? -0.167 -17.156 8.836 1 91.94 41 LYS B CA 1
ATOM 1729 C C . LYS B 1 41 ? -0.246 -16.031 9.867 1 91.94 41 LYS B C 1
ATOM 1731 O O . LYS B 1 41 ? 0.499 -15.047 9.781 1 91.94 41 LYS B O 1
ATOM 1736 N N . SER B 1 42 ? -1.24 -16.141 10.727 1 86.06 42 SER B N 1
ATOM 1737 C CA . SER B 1 42 ? -1.398 -15.148 11.797 1 86.06 42 SER B CA 1
ATOM 1738 C C . SER B 1 42 ? -1.895 -15.805 13.078 1 86.06 42 SER B C 1
ATOM 1740 O O . SER B 1 42 ? -2.543 -16.859 13.039 1 86.06 42 SER B O 1
ATOM 1742 N N . SER B 1 43 ? -1.46 -15.281 14.18 1 81.62 43 SER B N 1
ATOM 1743 C CA . SER B 1 43 ? -1.94 -15.766 15.469 1 81.62 43 SER B CA 1
ATOM 1744 C C . SER B 1 43 ? -3.391 -15.352 15.711 1 81.62 43 SER B C 1
ATOM 1746 O O . SER B 1 43 ? -4.062 -15.906 16.578 1 81.62 43 SER B O 1
ATOM 1748 N N . GLU B 1 44 ? -3.855 -14.406 14.945 1 78.81 44 GLU B N 1
ATOM 1749 C CA . GLU B 1 44 ? -5.223 -13.906 15.078 1 78.81 44 GLU B CA 1
ATOM 1750 C C . GLU B 1 44 ? -6.176 -14.672 14.164 1 78.81 44 GLU B C 1
ATOM 1752 O O . GLU B 1 44 ? -5.75 -15.281 13.18 1 78.81 44 GLU B O 1
ATOM 1757 N N . VAL B 1 45 ? -7.301 -14.727 14.57 1 81.31 45 VAL B N 1
ATOM 1758 C CA . VAL B 1 45 ? -8.344 -15.289 13.719 1 81.31 45 VAL B CA 1
ATOM 1759 C C . VAL B 1 45 ? -8.547 -14.391 12.492 1 81.31 45 VAL B C 1
ATOM 1761 O O . VAL B 1 45 ? -8.406 -13.172 12.586 1 81.31 45 VAL B O 1
ATOM 1764 N N . VAL B 1 46 ? -8.789 -15.094 11.406 1 82.69 46 VAL B N 1
ATOM 1765 C CA . VAL B 1 46 ? -9.055 -14.32 10.203 1 82.69 46 VAL B CA 1
ATOM 1766 C C . VAL B 1 46 ? -10.312 -13.469 10.398 1 82.69 46 VAL B C 1
ATOM 1768 O O . VAL B 1 46 ? -11.344 -13.977 10.836 1 82.69 46 VAL B O 1
ATOM 1771 N N . HIS B 1 47 ? -10.188 -12.211 10.203 1 84.69 47 HIS B N 1
ATOM 1772 C CA . HIS B 1 47 ? -11.273 -11.25 10.398 1 84.69 47 HIS B CA 1
ATOM 1773 C C . HIS B 1 47 ? -11.914 -10.875 9.07 1 84.69 47 HIS B C 1
ATOM 1775 O O . HIS B 1 47 ? -11.266 -10.906 8.023 1 84.69 47 HIS B O 1
ATOM 1781 N N . SER B 1 48 ? -13.18 -10.508 9.117 1 87.19 48 SER B N 1
ATOM 1782 C CA . SER B 1 48 ? -13.914 -10.094 7.926 1 87.19 48 SER B CA 1
ATOM 1783 C C . SER B 1 48 ? -13.367 -8.789 7.363 1 87.19 48 SER B C 1
ATOM 1785 O O . SER B 1 48 ? -13.602 -8.461 6.199 1 87.19 48 SER B O 1
ATOM 1787 N N . THR B 1 49 ? -12.617 -8.039 8.211 1 90.56 49 THR B N 1
ATOM 1788 C CA . THR B 1 49 ? -12.109 -6.746 7.773 1 90.56 49 THR B CA 1
ATOM 1789 C C . THR B 1 49 ? -10.672 -6.871 7.266 1 90.56 49 THR B C 1
ATOM 1791 O O . THR B 1 49 ? -9.992 -5.863 7.066 1 90.56 49 THR B O 1
ATOM 1794 N N . THR B 1 50 ? -10.258 -8.117 7.074 1 93.5 50 THR B N 1
ATOM 1795 C CA . THR B 1 50 ? -8.93 -8.359 6.508 1 93.5 50 THR B CA 1
ATOM 1796 C C . THR B 1 50 ? -8.812 -7.715 5.129 1 93.5 50 THR B C 1
ATOM 1798 O O . THR B 1 50 ? -9.742 -7.789 4.32 1 93.5 50 THR B O 1
ATOM 1801 N N . VAL B 1 51 ? -7.676 -7.082 4.934 1 96.31 51 VAL B N 1
ATOM 1802 C CA . VAL B 1 51 ? -7.426 -6.426 3.656 1 96.31 51 VAL B CA 1
ATOM 1803 C C . VAL B 1 51 ? -6.238 -7.086 2.959 1 96.31 51 VAL B C 1
ATOM 1805 O O . VAL B 1 51 ? -5.211 -7.355 3.586 1 96.31 51 VAL B O 1
ATOM 1808 N N . ILE B 1 52 ? -6.41 -7.398 1.682 1 97.06 52 ILE B N 1
ATOM 1809 C CA . ILE B 1 52 ? -5.336 -7.941 0.856 1 97.06 52 ILE B CA 1
ATOM 1810 C C . ILE B 1 52 ? -5.117 -7.047 -0.361 1 97.06 52 ILE B C 1
ATOM 1812 O O . ILE B 1 52 ? -6.078 -6.629 -1.012 1 97.06 52 ILE B O 1
ATOM 1816 N N . ILE B 1 53 ? -3.889 -6.711 -0.63 1 96.88 53 ILE B N 1
ATOM 1817 C CA . ILE B 1 53 ? -3.572 -5.887 -1.792 1 96.88 53 ILE B CA 1
ATOM 1818 C C . ILE B 1 53 ? -2.537 -6.598 -2.662 1 96.88 53 ILE B C 1
ATOM 1820 O O . ILE B 1 53 ? -1.474 -6.988 -2.176 1 96.88 53 ILE B O 1
ATOM 1824 N N . TRP B 1 54 ? -2.855 -6.828 -3.902 1 97.38 54 TRP B N 1
ATOM 1825 C CA . TRP B 1 54 ? -1.907 -7.254 -4.926 1 97.38 54 TRP B CA 1
ATOM 1826 C C . TRP B 1 54 ? -1.449 -6.07 -5.77 1 97.38 54 TRP B C 1
ATOM 1828 O O . TRP B 1 54 ? -2.273 -5.32 -6.297 1 97.38 54 TRP B O 1
ATOM 1838 N N . ARG B 1 55 ? -0.198 -5.922 -5.898 1 96.25 55 ARG B N 1
ATOM 1839 C CA . ARG B 1 55 ? 0.376 -4.855 -6.711 1 96.25 55 ARG B CA 1
ATOM 1840 C C . ARG B 1 55 ? 1.329 -5.418 -7.758 1 96.25 55 ARG B C 1
ATOM 1842 O O . ARG B 1 55 ? 1.851 -6.523 -7.602 1 96.25 55 ARG B O 1
ATOM 1849 N N . PHE B 1 56 ? 1.564 -4.621 -8.781 1 96.31 56 PHE B N 1
ATOM 1850 C CA . PHE B 1 56 ? 2.424 -5.012 -9.891 1 96.31 56 PHE B CA 1
ATOM 1851 C C . PHE B 1 56 ? 3.475 -3.945 -10.164 1 96.31 56 PHE B C 1
ATOM 1853 O O . PHE B 1 56 ? 3.16 -2.754 -10.219 1 96.31 56 PHE B O 1
ATOM 1860 N N . LYS B 1 57 ? 4.625 -4.363 -10.273 1 94.31 57 LYS B N 1
ATOM 1861 C CA . LYS B 1 57 ? 5.746 -3.523 -10.68 1 94.31 57 LYS B CA 1
ATOM 1862 C C . LYS B 1 57 ? 6.438 -4.09 -11.922 1 94.31 57 LYS B C 1
ATOM 1864 O O . LYS B 1 57 ? 6.875 -5.242 -11.922 1 94.31 57 LYS B O 1
ATOM 1869 N N . ASP B 1 58 ? 6.527 -3.252 -12.875 1 91.62 58 ASP B N 1
ATOM 1870 C CA . ASP B 1 58 ? 7.207 -3.664 -14.094 1 91.62 58 ASP B CA 1
ATOM 1871 C C . ASP B 1 58 ? 8.68 -3.969 -13.828 1 91.62 58 ASP B C 1
ATOM 1873 O O . ASP B 1 58 ? 9.312 -3.311 -13.008 1 91.62 58 ASP B O 1
ATOM 1877 N N . GLU B 1 59 ? 9.172 -4.879 -14.555 1 84.81 59 GLU B N 1
ATOM 1878 C CA . GLU B 1 59 ? 10.57 -5.27 -14.367 1 84.81 59 GLU B CA 1
ATOM 1879 C C . GLU B 1 59 ? 11.508 -4.078 -14.562 1 84.81 59 GLU B C 1
ATOM 1881 O O . GLU B 1 59 ? 11.422 -3.371 -15.57 1 84.81 59 GLU B O 1
ATOM 1886 N N . GLY B 1 60 ? 12.328 -3.854 -13.562 1 80.5 60 GLY B N 1
ATOM 1887 C CA . GLY B 1 60 ? 13.336 -2.816 -13.68 1 80.5 60 GLY B CA 1
ATOM 1888 C C . GLY B 1 60 ? 12.781 -1.416 -13.516 1 80.5 60 GLY B C 1
ATOM 1889 O O . GLY B 1 60 ? 13.516 -0.432 -13.641 1 80.5 60 GLY B O 1
ATOM 1890 N N . SER B 1 61 ? 11.523 -1.335 -13.328 1 81.62 61 SER B N 1
ATOM 1891 C CA . SER B 1 61 ? 10.914 -0.016 -13.195 1 81.62 61 SER B CA 1
ATOM 1892 C C . SER B 1 61 ? 11.133 0.562 -11.805 1 81.62 61 SER B C 1
ATOM 1894 O O . SER B 1 61 ? 11.219 -0.182 -10.82 1 81.62 61 SER B O 1
ATOM 1896 N N . THR B 1 62 ? 11.273 1.878 -11.734 1 79.44 62 THR B N 1
ATOM 1897 C CA . THR B 1 62 ? 11.367 2.596 -10.469 1 79.44 62 THR B CA 1
ATOM 1898 C C . THR B 1 62 ? 10.031 3.262 -10.133 1 79.44 62 THR B C 1
ATOM 1900 O O . THR B 1 62 ? 9.898 3.895 -9.078 1 79.44 62 THR B O 1
ATOM 1903 N N . SER B 1 63 ? 9.141 2.998 -11.039 1 81.75 63 SER B N 1
ATOM 1904 C CA . SER B 1 63 ? 7.832 3.6 -10.812 1 81.75 63 SER B CA 1
ATOM 1905 C C . SER B 1 63 ? 7.094 2.902 -9.672 1 81.75 63 SER B C 1
ATOM 1907 O O . SER B 1 63 ? 7.438 1.779 -9.297 1 81.75 63 SER B O 1
ATOM 1909 N N . GLU B 1 64 ? 6.145 3.549 -9.133 1 84.44 64 GLU B N 1
ATOM 1910 C CA . GLU B 1 64 ? 5.316 2.971 -8.078 1 84.44 64 GLU B CA 1
ATOM 1911 C C . GLU B 1 64 ? 4.477 1.812 -8.609 1 84.44 64 GLU B C 1
ATOM 1913 O O . GLU B 1 64 ? 3.959 1.876 -9.727 1 84.44 64 GLU B O 1
ATOM 1918 N N . PRO B 1 65 ? 4.449 0.841 -7.871 1 91.38 65 PRO B N 1
ATOM 1919 C CA . PRO B 1 65 ? 3.607 -0.283 -8.289 1 91.38 65 PRO B CA 1
ATOM 1920 C C . PRO B 1 65 ? 2.139 0.106 -8.445 1 91.38 65 PRO B C 1
ATOM 1922 O O . PRO B 1 65 ? 1.658 1.014 -7.766 1 91.38 65 PRO B O 1
ATOM 1925 N N . VAL B 1 66 ? 1.49 -0.584 -9.383 1 92.25 66 VAL B N 1
ATOM 1926 C CA . VAL B 1 66 ? 0.061 -0.363 -9.578 1 92.25 66 VAL B CA 1
ATOM 1927 C C . VAL B 1 66 ? -0.734 -1.47 -8.891 1 92.25 66 VAL B C 1
ATOM 1929 O O . VAL B 1 66 ? -0.253 -2.598 -8.758 1 92.25 66 VAL B O 1
ATOM 1932 N N . LYS B 1 67 ? -1.964 -1.141 -8.516 1 94.75 67 LYS B N 1
ATOM 1933 C CA . LYS B 1 67 ? -2.809 -2.127 -7.844 1 94.75 67 LYS B CA 1
ATOM 1934 C C . LYS B 1 67 ? -3.449 -3.076 -8.852 1 94.75 67 LYS B C 1
ATOM 1936 O O . LYS B 1 67 ? -4.043 -2.635 -9.836 1 94.75 67 LYS B O 1
ATOM 1941 N N . VAL B 1 68 ? -3.279 -4.297 -8.648 1 95.94 68 VAL B N 1
ATOM 1942 C CA . VAL B 1 68 ? -3.881 -5.324 -9.492 1 95.94 68 VAL B CA 1
ATOM 1943 C C . VAL B 1 68 ? -5.27 -5.68 -8.961 1 95.94 68 VAL B C 1
ATOM 1945 O O . VAL B 1 68 ? -6.242 -5.688 -9.719 1 95.94 68 VAL B O 1
ATOM 1948 N N . LEU B 1 69 ? -5.348 -5.918 -7.699 1 96.38 69 LEU B N 1
ATOM 1949 C CA . LEU B 1 69 ? -6.582 -6.312 -7.035 1 96.38 69 LEU B CA 1
ATOM 1950 C C . LEU B 1 69 ? -6.527 -5.988 -5.547 1 96.38 69 LEU B C 1
ATOM 1952 O O . LEU B 1 69 ? -5.496 -6.184 -4.898 1 96.38 69 LEU B O 1
ATOM 1956 N N . VAL B 1 70 ? -7.613 -5.492 -4.984 1 96.5 70 VAL B N 1
ATOM 1957 C CA . VAL B 1 70 ? -7.754 -5.246 -3.555 1 96.5 70 VAL B CA 1
ATOM 1958 C C . VAL B 1 70 ? -8.922 -6.059 -3 1 96.5 70 VAL B C 1
ATOM 1960 O O . VAL B 1 70 ? -10.023 -6.039 -3.559 1 96.5 70 VAL B O 1
ATOM 1963 N N . TYR B 1 71 ? -8.617 -6.902 -2.055 1 96.25 71 TYR B N 1
ATOM 1964 C CA . TYR B 1 71 ? -9.656 -7.59 -1.294 1 96.25 71 TYR B CA 1
ATOM 1965 C C . TYR B 1 71 ? -9.969 -6.844 -0.003 1 96.25 71 TYR B C 1
ATOM 1967 O O . TYR B 1 71 ? -9.086 -6.637 0.833 1 96.25 71 TYR B O 1
ATOM 1975 N N . MET B 1 72 ? -11.188 -6.426 0.213 1 94.5 72 MET B N 1
ATOM 1976 C CA . MET B 1 72 ? -11.602 -5.688 1.401 1 94.5 72 MET B CA 1
ATOM 1977 C C . MET B 1 72 ? -13.102 -5.828 1.632 1 94.5 72 MET B C 1
ATOM 1979 O O . MET B 1 72 ? -13.867 -5.977 0.679 1 94.5 72 MET B O 1
ATOM 1983 N N . GLY B 1 73 ? -13.469 -5.781 2.85 1 90.44 73 GLY B N 1
ATOM 1984 C CA . GLY B 1 73 ? -14.883 -5.949 3.16 1 90.44 73 GLY B CA 1
ATOM 1985 C C . GLY B 1 73 ? -15.445 -7.277 2.691 1 90.44 73 GLY B C 1
ATOM 1986 O O . GLY B 1 73 ? -16.609 -7.359 2.301 1 90.44 73 GLY B O 1
ATOM 1987 N N . GLY B 1 74 ? -14.656 -8.211 2.523 1 91.19 74 GLY B N 1
ATOM 1988 C CA . GLY B 1 74 ? -15.102 -9.555 2.164 1 91.19 74 GLY B CA 1
ATOM 1989 C C . GLY B 1 74 ? -15.234 -9.75 0.666 1 91.19 74 GLY B C 1
ATOM 1990 O O . GLY B 1 74 ? -15.75 -10.781 0.217 1 91.19 74 GLY B O 1
ATOM 1991 N N . LYS B 1 75 ? -14.805 -8.781 -0.118 1 93.69 75 LYS B N 1
ATOM 1992 C CA . LYS B 1 75 ? -14.977 -8.875 -1.565 1 93.69 75 LYS B CA 1
ATOM 1993 C C . LYS B 1 75 ? -13.711 -8.43 -2.295 1 93.69 75 LYS B C 1
ATOM 1995 O O . LYS B 1 75 ? -13 -7.543 -1.826 1 93.69 75 LYS B O 1
ATOM 2000 N N . PRO B 1 76 ? -13.516 -9.102 -3.463 1 95.19 76 PRO B N 1
ATOM 2001 C CA . PRO B 1 76 ? -12.391 -8.664 -4.297 1 95.19 76 PRO B CA 1
ATOM 2002 C C . PRO B 1 76 ? -12.766 -7.531 -5.25 1 95.19 76 PRO B C 1
ATOM 2004 O O . PRO B 1 76 ? -13.883 -7.512 -5.781 1 95.19 76 PRO B O 1
ATOM 2007 N N . TYR B 1 77 ? -11.836 -6.598 -5.438 1 93.69 77 TYR B N 1
ATOM 2008 C CA . TYR B 1 77 ? -12.023 -5.488 -6.367 1 93.69 77 TYR B CA 1
ATOM 2009 C C . TYR B 1 77 ? -10.828 -5.359 -7.305 1 93.69 77 TYR B C 1
ATOM 2011 O O . TYR B 1 77 ? -9.797 -4.785 -6.934 1 93.69 77 TYR B O 1
ATOM 2019 N N . PRO B 1 78 ? -11.008 -5.867 -8.5 1 91.19 78 PRO B N 1
ATOM 2020 C CA . PRO B 1 78 ? -9.938 -5.625 -9.477 1 91.19 78 PRO B CA 1
ATOM 2021 C C . PRO B 1 78 ? -9.773 -4.145 -9.82 1 91.19 78 PRO B C 1
ATOM 2023 O O . PRO B 1 78 ? -10.758 -3.41 -9.875 1 91.19 78 PRO B O 1
ATOM 2026 N N . SER B 1 79 ? -8.656 -3.627 -9.961 1 83.5 79 SER B N 1
ATOM 2027 C CA . SER B 1 79 ? -8.461 -2.18 -10 1 83.5 79 SER B CA 1
ATOM 2028 C C . SER B 1 79 ? -7.828 -1.747 -11.32 1 83.5 79 SER B C 1
ATOM 2030 O O . SER B 1 79 ? -8.383 -0.909 -12.031 1 83.5 79 SER B O 1
ATOM 2032 N N . ASP B 1 80 ? -6.594 -2.006 -11.617 1 80.44 80 ASP B N 1
ATOM 2033 C CA . ASP B 1 80 ? -5.863 -1.482 -12.773 1 80.44 80 ASP B CA 1
ATOM 2034 C C . ASP B 1 80 ? -6.5 -1.941 -14.078 1 80.44 80 ASP B C 1
ATOM 2036 O O . ASP B 1 80 ? -6.906 -3.1 -14.203 1 80.44 80 ASP B O 1
ATOM 2040 N N . SER B 1 81 ? -6.656 -1.001 -14.953 1 78.62 81 SER B N 1
ATOM 2041 C CA . SER B 1 81 ? -7.312 -1.257 -16.234 1 78.62 81 SER B CA 1
ATOM 2042 C C . SER B 1 81 ? -6.66 -2.424 -16.969 1 78.62 81 SER B C 1
ATOM 2044 O O . SER B 1 81 ? -7.34 -3.18 -17.656 1 78.62 81 SER B O 1
ATOM 2046 N N . ARG B 1 82 ? -5.398 -2.576 -16.781 1 85.06 82 ARG B N 1
ATOM 2047 C CA . ARG B 1 82 ? -4.688 -3.648 -17.469 1 85.06 82 ARG B CA 1
ATOM 2048 C C . ARG B 1 82 ? -5.07 -5.012 -16.891 1 85.06 82 ARG B C 1
ATOM 2050 O O . ARG B 1 82 ? -4.914 -6.035 -17.562 1 85.06 82 ARG B O 1
ATOM 2057 N N . PHE B 1 83 ? -5.551 -4.98 -15.68 1 90 83 PHE B N 1
ATOM 2058 C CA . PHE B 1 83 ? -5.742 -6.242 -14.977 1 90 83 PHE B CA 1
ATOM 2059 C C . PHE B 1 83 ? -7.219 -6.488 -14.688 1 90 83 PHE B C 1
ATOM 2061 O O . PHE B 1 83 ? -7.633 -7.625 -14.469 1 90 83 PHE B O 1
ATOM 2068 N N . LYS B 1 84 ? -7.977 -5.504 -14.711 1 87.69 84 LYS B N 1
ATOM 2069 C CA . LYS B 1 84 ? -9.336 -5.504 -14.164 1 87.69 84 LYS B CA 1
ATOM 2070 C C . LYS B 1 84 ? -10.188 -6.594 -14.812 1 87.69 84 LYS B C 1
ATOM 2072 O O . LYS B 1 84 ? -10.93 -7.297 -14.125 1 87.69 84 LYS B O 1
ATOM 2077 N N . GLU B 1 85 ? -10.031 -6.91 -16.094 1 91 85 GLU B N 1
ATOM 2078 C CA . GLU B 1 85 ? -10.898 -7.859 -16.781 1 91 85 GLU B CA 1
ATOM 2079 C C . GLU B 1 85 ? -10.297 -9.266 -16.781 1 91 85 GLU B C 1
ATOM 2081 O O . GLU B 1 85 ? -10.969 -10.234 -17.141 1 91 85 GLU B O 1
ATOM 2086 N N . ARG B 1 86 ? -9.141 -9.406 -16.312 1 95.69 86 ARG B N 1
ATOM 2087 C CA . ARG B 1 86 ? -8.469 -10.688 -16.484 1 95.69 86 ARG B CA 1
ATOM 2088 C C . ARG B 1 86 ? -8.062 -11.266 -15.133 1 95.69 86 ARG B C 1
ATOM 2090 O O . ARG B 1 86 ? -7.602 -12.406 -15.055 1 95.69 86 ARG B O 1
ATOM 2097 N N . THR B 1 87 ? -8.18 -10.477 -14.117 1 96.56 87 THR B N 1
ATOM 2098 C CA . THR B 1 87 ? -7.734 -10.922 -12.797 1 96.56 87 THR B CA 1
ATOM 2099 C C . THR B 1 87 ? -8.914 -11.414 -11.969 1 96.56 87 THR B C 1
ATOM 2101 O O . THR B 1 87 ? -9.953 -10.742 -11.891 1 96.56 87 THR B O 1
ATOM 2104 N N . THR B 1 88 ? -8.766 -12.617 -11.344 1 96.81 88 THR B N 1
ATOM 2105 C CA . THR B 1 88 ? -9.82 -13.203 -10.523 1 96.81 88 THR B CA 1
ATOM 2106 C C . THR B 1 88 ? -9.266 -13.648 -9.172 1 96.81 88 THR B C 1
ATOM 2108 O O . THR B 1 88 ? -8.156 -14.18 -9.094 1 96.81 88 THR B O 1
ATOM 2111 N N . TRP B 1 89 ? -10.078 -13.336 -8.195 1 97.38 89 TRP B N 1
ATOM 2112 C CA . TRP B 1 89 ? -9.773 -13.836 -6.859 1 97.38 89 TRP B CA 1
ATOM 2113 C C . TRP B 1 89 ? -10.031 -15.336 -6.766 1 97.38 89 TRP B C 1
ATOM 2115 O O . TRP B 1 89 ? -11.148 -15.789 -7.035 1 97.38 89 TRP B O 1
ATOM 2125 N N . VAL B 1 90 ? -9.039 -16.125 -6.387 1 97.88 90 VAL B N 1
ATOM 2126 C CA . VAL B 1 90 ? -9.219 -17.562 -6.25 1 97.88 90 VAL B CA 1
ATOM 2127 C C . VAL B 1 90 ? -8.773 -18.016 -4.859 1 97.88 90 VAL B C 1
ATOM 2129 O O . VAL B 1 90 ? -8.562 -19.203 -4.625 1 97.88 90 VAL B O 1
ATOM 2132 N N . GLY B 1 91 ? -8.516 -17.094 -4.008 1 97.31 91 GLY B N 1
ATOM 2133 C CA . GLY B 1 91 ? -8.148 -17.391 -2.635 1 97.31 91 GLY B CA 1
ATOM 2134 C C . GLY B 1 91 ? -9.336 -17.75 -1.763 1 97.31 91 GLY B C 1
ATOM 2135 O O . GLY B 1 91 ? -10.484 -17.75 -2.229 1 97.31 91 GLY B O 1
ATOM 2136 N N . ASP B 1 92 ? -8.984 -18.188 -0.515 1 95.62 92 ASP B N 1
ATOM 2137 C CA . ASP B 1 92 ? -9.938 -18.469 0.553 1 95.62 92 ASP B CA 1
ATOM 2138 C C . ASP B 1 92 ? -9.43 -17.938 1.896 1 95.62 92 ASP B C 1
ATOM 2140 O O . ASP B 1 92 ? -8.586 -18.578 2.535 1 95.62 92 ASP B O 1
ATOM 2144 N N . LEU B 1 93 ? -10.039 -16.875 2.307 1 93 93 LEU B N 1
ATOM 2145 C CA . LEU B 1 93 ? -9.562 -16.219 3.514 1 93 93 LEU B CA 1
ATOM 2146 C C . LEU B 1 93 ? -9.594 -17.156 4.707 1 93 93 LEU B C 1
ATOM 2148 O O . LEU B 1 93 ? -8.727 -17.094 5.578 1 93 93 LEU B O 1
ATOM 2152 N N . ASN B 1 94 ? -10.602 -17.969 4.785 1 91.31 94 ASN B N 1
ATOM 2153 C CA . ASN B 1 94 ? -10.719 -18.891 5.902 1 91.31 94 ASN B CA 1
ATOM 2154 C C . ASN B 1 94 ? -9.57 -19.906 5.91 1 91.31 94 ASN B C 1
ATOM 2156 O O . ASN B 1 94 ? -9.297 -20.531 6.938 1 91.31 94 ASN B O 1
ATOM 2160 N N . LYS B 1 95 ? -9.047 -20.141 4.801 1 94.31 95 LYS B N 1
ATOM 2161 C CA . LYS B 1 95 ? -7.898 -21.047 4.691 1 94.31 95 LYS B CA 1
ATOM 2162 C C . LYS B 1 95 ? -6.594 -20.25 4.633 1 94.31 95 LYS B C 1
ATOM 2164 O O . LYS B 1 95 ? -5.551 -20.797 4.258 1 94.31 95 LYS B O 1
ATOM 2169 N N . LYS B 1 96 ? -6.652 -18.984 4.82 1 95.06 96 LYS B N 1
ATOM 2170 C CA . LYS B 1 96 ? -5.504 -18.078 4.824 1 95.06 96 LYS B CA 1
ATOM 2171 C C . LYS B 1 96 ? -4.805 -18.078 3.469 1 95.06 96 LYS B C 1
ATOM 2173 O O . LYS B 1 96 ? -3.576 -18.141 3.396 1 95.06 96 LYS B O 1
ATOM 2178 N N . ASP B 1 97 ? -5.664 -18.109 2.477 1 97.44 97 ASP B N 1
ATOM 2179 C CA . ASP B 1 97 ? -5.234 -18.109 1.083 1 97.44 97 ASP B CA 1
ATOM 2180 C C . ASP B 1 97 ? -5.656 -16.828 0.372 1 97.44 97 ASP B C 1
ATOM 2182 O O . ASP B 1 97 ? -6.848 -16.547 0.235 1 97.44 97 ASP B O 1
ATOM 2186 N N . ALA B 1 98 ? -4.664 -16.109 -0.116 1 98 98 ALA B N 1
ATOM 2187 C CA . ALA B 1 98 ? -4.887 -14.828 -0.77 1 98 98 ALA B CA 1
ATOM 2188 C C . ALA B 1 98 ? -4.5 -14.891 -2.244 1 98 98 ALA B C 1
ATOM 2190 O O . ALA B 1 98 ? -4.051 -13.891 -2.814 1 98 98 ALA B O 1
ATOM 2191 N N . SER B 1 99 ? -4.695 -15.914 -2.932 1 98.56 99 SER B N 1
ATOM 2192 C CA . SER B 1 99 ? -4.195 -16.156 -4.281 1 98.56 99 SER B CA 1
ATOM 2193 C C . SER B 1 99 ? -5.09 -15.5 -5.324 1 98.56 99 SER B C 1
ATOM 2195 O O . SER B 1 99 ? -6.285 -15.297 -5.094 1 98.56 99 SER B O 1
ATOM 2197 N N . ILE B 1 100 ? -4.516 -15.18 -6.434 1 98.31 100 ILE B N 1
ATOM 2198 C CA . ILE B 1 100 ? -5.25 -14.656 -7.582 1 98.31 100 ILE B CA 1
ATOM 2199 C C . ILE B 1 100 ? -4.812 -15.383 -8.852 1 98.31 100 ILE B C 1
ATOM 2201 O O . ILE B 1 100 ? -3.836 -16.141 -8.836 1 98.31 100 ILE B O 1
ATOM 2205 N N . GLN B 1 101 ? -5.609 -15.195 -9.859 1 98.25 101 GLN B N 1
ATOM 2206 C CA . GLN B 1 101 ? -5.273 -15.711 -11.18 1 98.25 101 GLN B CA 1
ATOM 2207 C C . GLN B 1 101 ? -5.398 -14.625 -12.242 1 98.25 101 GLN B C 1
ATOM 2209 O O . GLN B 1 101 ? -6.312 -13.797 -12.188 1 98.25 101 GLN B O 1
ATOM 2214 N N . ILE B 1 102 ? -4.504 -14.633 -13.141 1 97.44 102 ILE B N 1
ATOM 2215 C CA . ILE B 1 102 ? -4.535 -13.719 -14.273 1 97.44 102 ILE B CA 1
ATOM 2216 C C . ILE B 1 102 ? -4.676 -14.508 -15.57 1 97.44 102 ILE B C 1
ATOM 2218 O O . ILE B 1 102 ? -3.859 -15.391 -15.867 1 97.44 102 ILE B O 1
ATOM 2222 N N . ASP B 1 103 ? -5.648 -14.172 -16.281 1 96.56 103 ASP B N 1
ATOM 2223 C CA . ASP B 1 103 ? -5.93 -14.883 -17.531 1 96.56 103 ASP B CA 1
ATOM 2224 C C . ASP B 1 103 ? -5.125 -14.297 -18.688 1 96.56 103 ASP B C 1
ATOM 2226 O O . ASP B 1 103 ? -4.844 -13.094 -18.719 1 96.56 103 ASP B O 1
ATOM 2230 N N . LYS B 1 104 ? -4.695 -15.156 -19.625 1 95.75 104 LYS B N 1
ATOM 2231 C CA . LYS B 1 104 ? -4.062 -14.789 -20.875 1 95.75 104 LYS B CA 1
ATOM 2232 C C . LYS B 1 104 ? -2.861 -13.875 -20.641 1 95.75 104 LYS B C 1
ATOM 2234 O O . LYS B 1 104 ? -2.773 -12.789 -21.234 1 95.75 104 LYS B O 1
ATOM 2239 N N . VAL B 1 105 ? -2.006 -14.383 -19.828 1 96.62 105 VAL B N 1
ATOM 2240 C CA . VAL B 1 105 ? -0.836 -13.57 -19.5 1 96.62 105 VAL B CA 1
ATOM 2241 C C . VAL B 1 105 ? 0.05 -13.438 -20.734 1 96.62 105 VAL B C 1
ATOM 2243 O O . VAL B 1 105 ? 0.159 -14.375 -21.531 1 96.62 105 VAL B O 1
ATOM 2246 N N . THR B 1 106 ? 0.668 -12.234 -20.953 1 95.25 106 THR B N 1
ATOM 2247 C CA . THR B 1 106 ? 1.598 -11.961 -22.031 1 95.25 106 THR B CA 1
ATOM 2248 C C . THR B 1 106 ? 2.934 -11.461 -21.5 1 95.25 106 THR B C 1
ATOM 2250 O O . THR B 1 106 ? 3.105 -11.328 -20.281 1 95.25 106 THR B O 1
ATOM 2253 N N . PHE B 1 107 ? 3.865 -11.172 -22.406 1 93.5 107 PHE B N 1
ATOM 2254 C CA . PHE B 1 107 ? 5.184 -10.68 -22.031 1 93.5 107 PHE B CA 1
ATOM 2255 C C . PHE B 1 107 ? 5.074 -9.352 -21.297 1 93.5 107 PHE B C 1
ATOM 2257 O O . PHE B 1 107 ? 5.945 -9.008 -20.484 1 93.5 107 PHE B O 1
ATOM 2264 N N . LYS B 1 108 ? 4.012 -8.695 -21.516 1 92.81 108 LYS B N 1
ATOM 2265 C CA . LYS B 1 108 ? 3.799 -7.406 -20.859 1 92.81 108 LYS B CA 1
ATOM 2266 C C . LYS B 1 108 ? 3.518 -7.582 -19.375 1 92.81 108 LYS B C 1
ATOM 2268 O O . LYS B 1 108 ? 3.607 -6.625 -18.594 1 92.81 108 LYS B O 1
ATOM 2273 N N . ASP B 1 109 ? 3.172 -8.797 -19.047 1 95 109 ASP B N 1
ATOM 2274 C CA . ASP B 1 109 ? 2.818 -9.07 -17.656 1 95 109 AS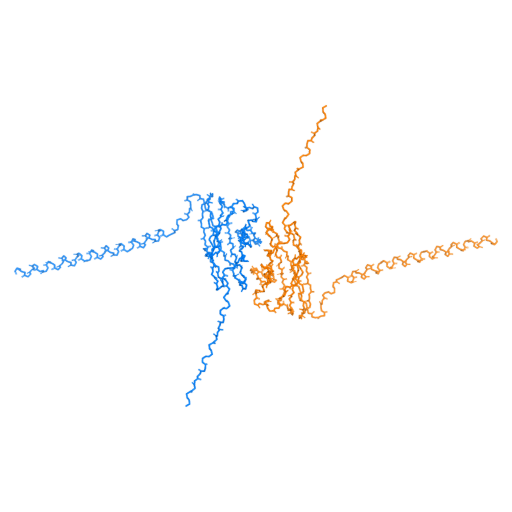P B CA 1
ATOM 2275 C C . ASP B 1 109 ? 4.039 -9.516 -16.844 1 95 109 ASP B C 1
ATOM 2277 O O . ASP B 1 109 ? 3.941 -9.766 -15.648 1 95 109 ASP B O 1
ATOM 2281 N N . ASN B 1 110 ? 5.191 -9.516 -17.516 1 94.44 110 ASN B N 1
ATOM 2282 C CA . ASN B 1 110 ? 6.434 -9.789 -16.812 1 94.44 110 ASN B CA 1
ATOM 2283 C C . ASN B 1 110 ? 6.723 -8.727 -15.75 1 94.44 110 ASN B C 1
ATOM 2285 O O . ASN B 1 110 ? 6.586 -7.531 -16.016 1 94.44 110 ASN B O 1
ATOM 2289 N N . GLY B 1 111 ? 7.133 -9.297 -14.578 1 95.81 111 GLY B N 1
ATOM 2290 C CA . GLY B 1 111 ? 7.469 -8.336 -13.531 1 95.81 111 GLY B CA 1
ATOM 2291 C C . GLY B 1 111 ? 7.309 -8.898 -12.133 1 95.81 111 GLY B C 1
ATOM 2292 O O . GLY B 1 111 ? 7.328 -10.117 -11.945 1 95.81 111 GLY B O 1
ATOM 2293 N N . THR B 1 112 ? 7.262 -7.98 -11.203 1 96.12 112 THR B N 1
ATOM 2294 C CA . THR B 1 112 ? 7.168 -8.359 -9.797 1 96.12 112 THR B CA 1
ATOM 2295 C C . THR B 1 112 ? 5.77 -8.078 -9.258 1 96.12 112 THR B C 1
ATOM 2297 O O . THR B 1 112 ? 5.262 -6.965 -9.375 1 96.12 112 THR B O 1
ATOM 2300 N N . TYR B 1 113 ? 5.23 -9.141 -8.797 1 97 113 TYR B N 1
ATOM 2301 C CA . TYR B 1 113 ? 3.941 -9.023 -8.117 1 97 113 TYR B CA 1
ATOM 2302 C C . TYR B 1 113 ? 4.113 -9.07 -6.605 1 97 113 TYR B C 1
ATOM 2304 O O . TYR B 1 113 ? 4.898 -9.867 -6.09 1 97 113 TYR B O 1
ATOM 2312 N N . ILE B 1 114 ? 3.395 -8.164 -5.906 1 97 114 ILE B N 1
ATOM 2313 C CA . ILE B 1 114 ? 3.564 -8 -4.465 1 97 114 ILE B CA 1
ATOM 2314 C C . ILE B 1 114 ? 2.248 -8.305 -3.752 1 97 114 ILE B C 1
ATOM 2316 O O . ILE B 1 114 ? 1.209 -7.73 -4.082 1 97 114 ILE B O 1
ATOM 2320 N N . CYS B 1 115 ? 2.312 -9.227 -2.875 1 98.19 115 CYS B N 1
ATOM 2321 C CA . CYS B 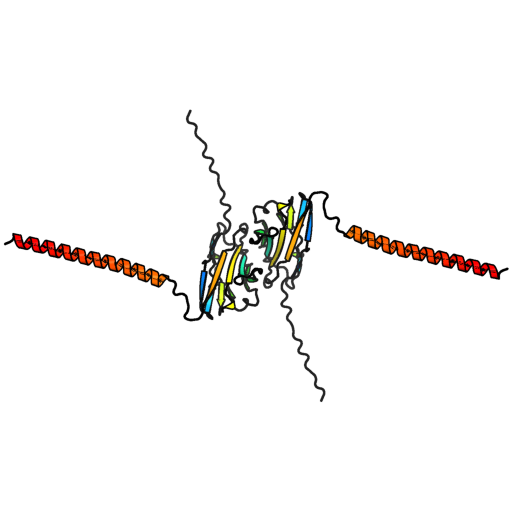1 115 ? 1.157 -9.594 -2.068 1 98.19 115 CYS B CA 1
ATOM 2322 C C . CYS B 1 115 ? 1.287 -9.062 -0.647 1 98.19 115 CYS B C 1
ATOM 2324 O O . CYS B 1 115 ? 2.25 -9.375 0.054 1 98.19 115 CYS B O 1
ATOM 2326 N N . GLU B 1 116 ? 0.304 -8.234 -0.245 1 97.12 116 GLU B N 1
ATOM 2327 C CA . GLU B 1 116 ? 0.276 -7.648 1.094 1 97.12 116 GLU B CA 1
ATOM 2328 C C . GLU B 1 116 ? -1.017 -8 1.823 1 97.12 116 GLU B C 1
ATOM 2330 O O . GLU B 1 116 ? -2.107 -7.879 1.262 1 97.12 116 GLU B O 1
ATOM 2335 N N . VAL B 1 117 ? -0.831 -8.453 3.062 1 95.94 117 VAL B N 1
ATOM 2336 C CA . VAL B 1 117 ? -1.98 -8.82 3.881 1 95.94 117 VAL B CA 1
ATOM 2337 C C . VAL B 1 117 ? -1.998 -7.98 5.156 1 95.94 117 VAL B C 1
ATOM 2339 O O . VAL B 1 117 ? -0.981 -7.863 5.844 1 95.94 117 VAL B O 1
ATOM 2342 N N . MET B 1 118 ? -3.123 -7.379 5.418 1 94.88 118 MET B N 1
ATOM 2343 C CA . MET B 1 118 ? -3.297 -6.586 6.633 1 94.88 118 MET B CA 1
ATOM 2344 C C . MET B 1 118 ? -4.508 -7.07 7.426 1 94.88 118 MET B C 1
ATOM 2346 O O . MET B 1 118 ? -5.605 -7.184 6.883 1 94.88 118 MET B O 1
ATOM 2350 N N . MET B 1 119 ? -4.254 -7.414 8.625 1 91.56 119 MET B N 1
ATOM 2351 C CA . MET B 1 119 ? -5.312 -7.836 9.539 1 91.56 119 MET B CA 1
ATOM 2352 C C . MET B 1 119 ? -5.438 -6.875 10.711 1 91.56 119 MET B C 1
ATOM 2354 O O . MET B 1 119 ? -4.48 -6.18 11.055 1 91.56 119 MET B O 1
ATOM 2358 N N . PRO B 1 120 ? -6.738 -6.91 11.273 1 84.69 120 PRO B N 1
ATOM 2359 C CA . PRO B 1 120 ? -6.855 -6.094 12.484 1 84.69 120 PRO B CA 1
ATOM 2360 C C . PRO B 1 120 ? -5.801 -6.434 13.531 1 84.69 120 PRO B C 1
ATOM 2362 O O . PRO B 1 120 ? -5.516 -7.613 13.773 1 84.69 120 PRO B O 1
ATOM 2365 N N . ASN B 1 121 ? -5.152 -5.434 14.086 1 80.06 121 ASN B N 1
ATOM 2366 C CA . ASN B 1 121 ? -4.148 -5.539 15.141 1 80.06 121 ASN B CA 1
ATOM 2367 C C . ASN B 1 121 ? -2.867 -6.195 14.633 1 80.06 121 ASN B C 1
ATOM 2369 O O . ASN B 1 121 ? -2.012 -6.594 15.422 1 80.06 121 ASN B O 1
ATOM 2373 N N . ASP B 1 122 ? -2.873 -6.566 13.375 1 85.31 122 ASP B N 1
ATOM 2374 C CA . ASP B 1 122 ? -1.676 -7.125 12.758 1 85.31 122 ASP B CA 1
ATOM 2375 C C . ASP B 1 122 ? -1.448 -6.531 11.367 1 85.31 122 ASP B C 1
ATOM 2377 O O . ASP B 1 122 ? -1.389 -7.262 10.375 1 85.31 122 ASP B O 1
ATOM 2381 N N . VAL B 1 123 ? -1.296 -5.273 11.297 1 86.44 123 VAL B N 1
ATOM 2382 C CA . VAL B 1 123 ? -1.19 -4.586 10.016 1 86.44 123 VAL B CA 1
ATOM 2383 C C . VAL B 1 123 ? 0.277 -4.477 9.609 1 86.44 123 VAL B C 1
ATOM 2385 O O . VAL B 1 123 ? 0.59 -3.992 8.516 1 86.44 123 VAL B O 1
ATOM 2388 N N . GLY B 1 124 ? 1.151 -4.977 10.422 1 79.94 124 GLY B N 1
ATOM 2389 C CA . GLY B 1 124 ? 2.572 -4.77 10.195 1 79.94 124 GLY B CA 1
ATOM 2390 C C . GLY B 1 124 ? 3.207 -5.855 9.352 1 79.94 124 GLY B C 1
ATOM 2391 O O . GLY B 1 124 ? 4.43 -5.918 9.219 1 79.94 124 GLY B O 1
ATOM 2392 N N . GLY B 1 125 ? 2.445 -6.699 8.828 1 86.25 125 GLY B N 1
ATOM 2393 C CA . GLY B 1 125 ? 3.023 -7.73 7.98 1 86.25 125 GLY B CA 1
ATOM 2394 C C . GLY B 1 125 ? 3.768 -7.172 6.785 1 86.25 125 GLY B C 1
ATOM 2395 O O . GLY B 1 125 ? 3.336 -6.188 6.184 1 86.25 125 GLY B O 1
ATOM 2396 N N . LYS B 1 126 ? 4.875 -7.785 6.445 1 89.19 126 LYS B N 1
ATOM 2397 C CA . LYS B 1 126 ? 5.66 -7.367 5.285 1 89.19 126 LYS B CA 1
ATOM 2398 C C . LYS B 1 126 ? 5.117 -7.992 4.004 1 89.19 126 LYS B C 1
ATOM 2400 O O . LYS B 1 126 ? 4.84 -9.195 3.961 1 89.19 126 LYS B O 1
ATOM 2405 N N . PRO B 1 127 ? 4.926 -7.129 3.041 1 94.69 127 PRO B N 1
ATOM 2406 C CA . PRO B 1 127 ? 4.512 -7.691 1.755 1 94.69 127 PRO B CA 1
ATOM 2407 C C . PRO B 1 127 ? 5.527 -8.68 1.188 1 94.69 127 PRO B C 1
ATOM 2409 O O . PRO B 1 127 ? 6.719 -8.594 1.494 1 94.69 127 PRO B O 1
ATOM 2412 N N . LYS B 1 128 ? 5.117 -9.648 0.39 1 96.75 128 LYS B N 1
ATOM 2413 C CA . LYS B 1 128 ? 6 -10.609 -0.266 1 96.75 128 LYS B CA 1
ATOM 2414 C C . LYS B 1 128 ? 5.902 -10.5 -1.784 1 96.75 128 LYS B C 1
ATOM 2416 O O . LYS B 1 128 ? 4.828 -10.219 -2.322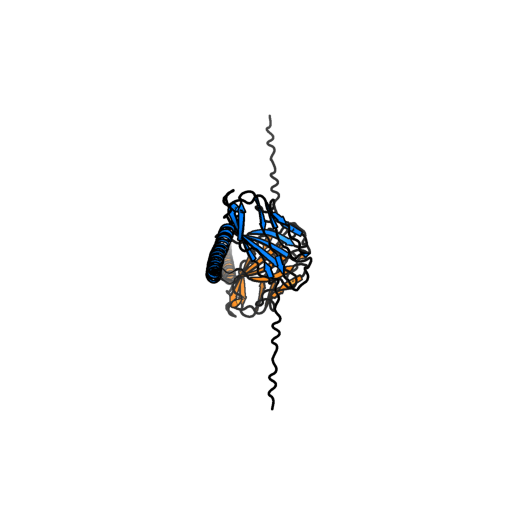 1 96.75 128 LYS B O 1
ATOM 2421 N N . GLU B 1 129 ? 7.055 -10.766 -2.389 1 96.12 129 GLU B N 1
ATOM 2422 C CA . GLU B 1 129 ? 7.137 -10.562 -3.832 1 96.12 129 GLU B CA 1
ATOM 2423 C C . GLU B 1 129 ? 7.145 -11.898 -4.578 1 96.12 129 GLU B C 1
ATOM 2425 O O . GLU B 1 129 ? 7.711 -12.875 -4.098 1 96.12 129 GLU B O 1
ATOM 2430 N N . LEU B 1 130 ? 6.527 -11.914 -5.656 1 97.31 130 LEU B N 1
ATOM 2431 C CA . LEU B 1 130 ? 6.516 -13.016 -6.617 1 97.31 130 LEU B CA 1
ATOM 2432 C C . LEU B 1 130 ? 6.922 -12.523 -8.008 1 97.31 130 LEU B C 1
ATOM 2434 O O . LEU B 1 130 ? 6.262 -11.648 -8.578 1 97.31 130 LEU B O 1
ATOM 2438 N N . LYS B 1 131 ? 8.023 -13 -8.516 1 96.31 131 LYS B N 1
ATOM 2439 C CA . LYS B 1 131 ? 8.461 -12.633 -9.859 1 96.31 131 LYS B CA 1
ATOM 2440 C C . LYS B 1 131 ? 7.801 -13.516 -10.906 1 96.31 131 LYS B C 1
ATOM 2442 O O . LYS B 1 131 ? 7.984 -14.742 -10.906 1 96.31 131 LYS B O 1
ATOM 2447 N N . LEU B 1 132 ? 7.047 -12.945 -11.734 1 96.56 132 LEU B N 1
ATOM 2448 C CA . LEU B 1 132 ? 6.402 -13.656 -12.828 1 96.56 132 LEU B CA 1
ATOM 2449 C C . LEU B 1 132 ? 7.223 -13.539 -14.109 1 96.56 132 LEU B C 1
ATOM 2451 O O . LEU B 1 132 ? 7.574 -12.438 -14.523 1 96.56 132 LEU B O 1
ATOM 2455 N N . ARG B 1 133 ? 7.543 -14.664 -14.703 1 94.56 133 ARG B N 1
ATOM 2456 C CA . ARG B 1 133 ? 8.242 -14.734 -15.984 1 94.56 133 ARG B CA 1
ATOM 2457 C C . ARG B 1 133 ? 7.383 -15.43 -17.031 1 94.56 133 ARG B C 1
ATOM 2459 O O . ARG B 1 133 ? 6.984 -16.578 -16.859 1 94.56 133 ARG B O 1
ATOM 2466 N N . VAL B 1 134 ? 7.113 -14.68 -18.031 1 94.06 134 VAL B N 1
ATOM 2467 C CA . VAL B 1 134 ? 6.324 -15.219 -19.125 1 94.06 134 VAL B CA 1
ATOM 2468 C C . VAL B 1 134 ? 7.254 -15.656 -20.266 1 94.06 134 VAL B C 1
ATOM 2470 O O . VAL B 1 134 ? 8.062 -14.867 -20.75 1 94.06 134 VAL B O 1
ATOM 2473 N N . VAL B 1 135 ? 7.156 -16.875 -20.688 1 91.81 135 VAL B N 1
ATOM 2474 C CA . VAL B 1 135 ? 8.039 -17.406 -21.719 1 91.81 135 VAL B CA 1
ATOM 2475 C C . VAL B 1 135 ? 7.223 -17.828 -22.938 1 91.81 135 VAL B C 1
ATOM 2477 O O . VAL B 1 135 ? 5.996 -17.938 -22.859 1 91.81 135 VAL B O 1
ATOM 2480 N N . GLU B 1 136 ? 7.977 -17.859 -24.094 1 88.31 136 GLU B N 1
ATOM 2481 C CA . GLU B 1 136 ? 7.309 -18.312 -25.312 1 88.31 136 GLU B CA 1
ATOM 2482 C C . GLU B 1 136 ? 6.844 -19.766 -25.172 1 88.31 136 GLU B C 1
ATOM 2484 O O . GLU B 1 136 ? 7.473 -20.562 -24.469 1 88.31 136 GLU B O 1
ATOM 2489 N N . LYS B 1 137 ? 5.73 -20.047 -25.859 1 80.25 137 LYS B N 1
ATOM 2490 C CA . LYS B 1 137 ? 5.203 -21.406 -25.844 1 80.25 137 LYS B CA 1
ATOM 2491 C C . LYS B 1 137 ? 6.293 -22.422 -26.172 1 80.25 137 LYS B C 1
ATOM 2493 O O . LYS B 1 137 ? 7.055 -22.25 -27.125 1 80.25 137 LYS B O 1
ATOM 2498 N N . GLY B 1 138 ? 6.363 -23.469 -25.5 1 70.75 138 GLY B N 1
ATOM 2499 C CA . GLY B 1 138 ? 7.352 -24.5 -25.734 1 70.75 138 GLY B CA 1
ATOM 2500 C C . GLY B 1 138 ? 8.68 -24.219 -25.047 1 70.75 138 GLY B C 1
ATOM 2501 O O . GLY B 1 138 ? 9.578 -25.062 -25.062 1 70.75 138 GLY B O 1
ATOM 2502 N N . ASN B 1 139 ? 8.953 -23 -24.547 1 56.19 139 ASN B N 1
ATOM 2503 C CA . ASN B 1 139 ? 10.227 -22.609 -23.953 1 56.19 139 ASN B CA 1
ATOM 2504 C C . ASN B 1 139 ? 10.156 -22.594 -22.422 1 56.19 139 ASN B C 1
ATOM 2506 O O . ASN B 1 139 ? 10.914 -21.875 -21.766 1 56.19 139 ASN B O 1
ATOM 2510 N N . LEU B 1 140 ? 9.18 -23.219 -21.844 1 60.38 140 LEU B N 1
ATOM 2511 C CA . LEU B 1 140 ? 9.195 -23.266 -20.391 1 60.38 140 LEU B CA 1
ATOM 2512 C C . LEU B 1 140 ? 10.508 -23.859 -19.875 1 60.38 140 LEU B C 1
ATOM 2514 O O . LEU B 1 140 ? 10.992 -24.859 -20.406 1 60.38 140 LEU B O 1
ATOM 2518 N N . PRO B 1 141 ? 11.352 -23.016 -19.266 1 52.69 141 PRO B N 1
ATOM 2519 C CA . PRO B 1 141 ? 12.586 -23.625 -18.766 1 52.69 141 PRO B CA 1
ATOM 2520 C C . PRO B 1 141 ? 12.352 -25 -18.156 1 52.69 141 PRO B C 1
ATOM 2522 O O . PRO B 1 141 ? 11.359 -25.203 -17.453 1 52.69 141 PRO B O 1
ATOM 2525 N N . MET B 1 142 ? 12.578 -25.984 -18.891 1 51.19 142 MET B N 1
ATOM 2526 C CA . MET B 1 142 ? 12.633 -27.281 -18.219 1 51.19 142 MET B CA 1
ATOM 2527 C C . MET B 1 142 ? 13.242 -27.141 -16.828 1 51.19 142 MET B C 1
ATOM 2529 O O . MET B 1 142 ? 14.344 -26.625 -16.672 1 51.19 142 MET B O 1
ATOM 2533 N N . SER B 1 143 ? 12.5 -26.703 -15.805 1 47.94 143 SER B N 1
ATOM 2534 C CA . SER B 1 143 ? 13.094 -26.812 -14.477 1 47.94 143 SER B CA 1
ATOM 2535 C C . SER B 1 143 ? 14.242 -27.812 -14.461 1 47.94 143 SER B C 1
ATOM 2537 O O . SER B 1 143 ? 14.188 -28.844 -15.141 1 47.94 143 SER B O 1
ATOM 2539 N N . ASN B 1 144 ? 15.438 -27.406 -14.352 1 49.31 144 ASN B N 1
ATOM 2540 C CA . ASN B 1 144 ? 16.594 -28.281 -14.25 1 49.31 144 ASN B CA 1
ATOM 2541 C C . ASN B 1 144 ? 16.312 -29.5 -13.375 1 49.31 144 ASN B C 1
ATOM 2543 O O . ASN B 1 144 ? 17.188 -30.344 -13.172 1 49.31 144 ASN B O 1
ATOM 2547 N N . VAL B 1 145 ? 15.172 -29.609 -12.906 1 53.12 145 VAL B N 1
ATOM 2548 C CA . VAL B 1 145 ? 14.82 -30.625 -11.922 1 53.12 145 VAL B CA 1
ATOM 2549 C C . VAL B 1 145 ? 14.734 -31.984 -12.594 1 53.12 145 VAL B C 1
ATOM 2551 O O . VAL B 1 145 ? 15.242 -33 -12.078 1 53.12 145 VAL B O 1
ATOM 2554 N N . PRO B 1 146 ? 14.062 -31.969 -13.734 1 53.31 146 PRO B N 1
ATOM 2555 C CA . PRO B 1 146 ? 14.094 -33.312 -14.297 1 53.31 146 PRO B CA 1
ATOM 2556 C C . PRO B 1 146 ? 15.508 -33.781 -14.633 1 53.31 146 PRO B C 1
ATOM 2558 O O . PRO B 1 146 ? 15.836 -34.969 -14.422 1 53.31 146 PRO B O 1
ATOM 2561 N N . PHE B 1 147 ? 16.328 -32.812 -15.141 1 54.09 147 PHE B N 1
ATOM 2562 C CA . PHE B 1 147 ? 17.703 -33.188 -15.414 1 54.09 147 PHE B CA 1
ATOM 2563 C C . PHE B 1 147 ? 18.422 -33.594 -14.125 1 54.09 147 PHE B C 1
ATOM 2565 O O . PHE B 1 147 ? 19.125 -34.594 -14.109 1 54.09 147 PHE B O 1
ATOM 2572 N N . LEU B 1 148 ? 18.125 -32.719 -13.078 1 58.94 148 LEU B N 1
ATOM 2573 C CA . LEU B 1 148 ? 18.734 -33.062 -11.805 1 58.94 148 LEU B CA 1
ATOM 2574 C C . LEU B 1 148 ? 18.203 -34.406 -11.289 1 58.94 148 LEU B C 1
ATOM 2576 O O . LEU B 1 148 ? 18.969 -35.25 -10.82 1 58.94 148 LEU B O 1
ATOM 2580 N N . VAL B 1 149 ? 16.938 -34.594 -11.391 1 62.66 149 VAL B N 1
ATOM 2581 C CA . VAL B 1 149 ? 16.328 -35.844 -10.969 1 62.66 149 VAL B CA 1
ATOM 2582 C C . VAL B 1 149 ? 16.844 -37 -11.828 1 62.66 149 VAL B C 1
ATOM 2584 O O . VAL B 1 149 ? 17.156 -38.062 -11.32 1 62.66 149 VAL B O 1
ATOM 2587 N N . GLY B 1 150 ? 17.031 -36.656 -13.055 1 61.75 150 GLY B N 1
ATOM 2588 C CA . GLY B 1 150 ? 17.578 -37.688 -13.945 1 61.75 150 GLY B CA 1
ATOM 2589 C C . GLY B 1 150 ? 19 -38.094 -13.602 1 61.75 150 GLY B C 1
ATOM 2590 O O . GLY B 1 150 ? 19.328 -39.281 -13.578 1 61.75 150 GLY B O 1
ATOM 2591 N N . ILE B 1 151 ? 19.797 -37.062 -13.156 1 63.88 151 ILE B N 1
ATOM 2592 C CA . ILE B 1 151 ? 21.188 -37.344 -12.812 1 63.88 151 ILE B CA 1
ATOM 2593 C C . ILE B 1 151 ? 21.25 -38.125 -11.508 1 63.88 151 ILE B C 1
ATOM 2595 O O . ILE B 1 151 ? 21.969 -39.125 -11.406 1 63.88 151 ILE B O 1
ATOM 2599 N N . ILE B 1 152 ? 20.422 -37.719 -10.539 1 75.19 152 ILE B N 1
ATOM 2600 C CA . ILE B 1 152 ? 20.406 -38.406 -9.242 1 75.19 152 ILE B CA 1
ATOM 2601 C C . ILE B 1 152 ? 19.938 -39.844 -9.422 1 75.19 152 ILE B C 1
ATOM 2603 O O . ILE B 1 152 ? 20.547 -40.75 -8.891 1 75.19 152 ILE B O 1
ATOM 2607 N N . CYS B 1 153 ? 18.938 -40.094 -10.258 1 72.06 153 CYS B N 1
ATOM 2608 C CA . CYS B 1 153 ? 18.438 -41.438 -10.508 1 72.06 153 CYS B CA 1
ATOM 2609 C C . CYS B 1 153 ? 19.469 -42.281 -11.227 1 72.06 153 CYS B C 1
ATOM 2611 O O . CYS B 1 153 ? 19.672 -43.469 -10.898 1 72.06 153 CYS B O 1
ATOM 2613 N N . ALA B 1 154 ? 20.172 -41.688 -12.18 1 80.12 154 ALA B N 1
ATOM 2614 C CA . ALA B 1 154 ? 21.219 -42.375 -12.914 1 80.12 154 ALA B CA 1
ATOM 2615 C C . ALA B 1 154 ? 22.391 -42.75 -12 1 80.12 154 ALA B C 1
ATOM 2617 O O . ALA B 1 154 ? 22.938 -43.844 -12.086 1 80.12 154 ALA B O 1
ATOM 2618 N N . ALA B 1 155 ? 22.734 -41.844 -11.086 1 82.56 155 ALA B N 1
ATOM 2619 C CA . ALA B 1 155 ? 23.812 -42.094 -10.133 1 82.56 155 ALA B CA 1
ATOM 2620 C C . ALA B 1 155 ? 23.469 -43.219 -9.18 1 82.56 155 ALA B C 1
ATOM 2622 O O . ALA B 1 155 ? 24.266 -44.125 -8.969 1 82.56 155 ALA B O 1
ATOM 2623 N N . ILE B 1 156 ? 22.25 -43.25 -8.57 1 84 156 ILE B N 1
ATOM 2624 C CA . ILE B 1 156 ? 21.797 -44.281 -7.645 1 84 156 ILE B CA 1
ATOM 2625 C C . ILE B 1 156 ? 21.703 -45.625 -8.367 1 84 156 ILE B C 1
ATOM 2627 O O . ILE B 1 156 ? 22.156 -46.656 -7.852 1 84 156 ILE B O 1
ATOM 2631 N N . GLY B 1 157 ? 21.203 -45.656 -9.547 1 83.88 157 GLY B N 1
ATOM 2632 C CA . GLY B 1 157 ? 21.125 -46.844 -10.352 1 83.88 157 GLY B CA 1
ATOM 2633 C C . GLY B 1 157 ? 22.484 -47.438 -10.672 1 83.88 157 GLY B C 1
ATOM 2634 O O . GLY B 1 157 ? 22.672 -48.656 -10.602 1 83.88 157 GLY B O 1
ATOM 2635 N N . GLY B 1 158 ? 23.422 -46.562 -11.016 1 83.25 158 GLY B N 1
ATOM 2636 C CA . GLY B 1 158 ? 24.781 -47 -11.273 1 83.25 158 GLY B CA 1
ATOM 2637 C C . GLY B 1 158 ? 25.438 -47.656 -10.07 1 83.25 158 GLY B C 1
ATOM 2638 O O . GLY B 1 158 ? 26.078 -48.719 -10.203 1 83.25 158 GLY B O 1
ATOM 2639 N N . ILE B 1 159 ? 25.219 -47.125 -8.891 1 87.69 159 ILE B N 1
ATOM 2640 C CA . ILE B 1 159 ? 25.781 -47.625 -7.652 1 87.69 159 ILE B CA 1
ATOM 2641 C C . ILE B 1 159 ? 25.156 -48.969 -7.324 1 87.69 159 ILE B C 1
ATOM 2643 O O . ILE B 1 159 ? 25.859 -49.906 -6.934 1 87.69 159 ILE B O 1
ATOM 2647 N N . LEU B 1 160 ? 23.891 -49.156 -7.492 1 88.88 160 LEU B N 1
ATOM 2648 C CA . LEU B 1 160 ? 23.188 -50.406 -7.246 1 88.88 160 LEU B CA 1
ATOM 2649 C C . LEU B 1 160 ? 23.656 -51.5 -8.211 1 88.88 160 LEU B C 1
ATOM 2651 O O . LEU B 1 160 ? 23.844 -52.625 -7.812 1 88.88 160 LEU B O 1
ATOM 2655 N N . LEU B 1 161 ? 23.906 -51.094 -9.438 1 89.06 161 LEU B N 1
ATOM 2656 C CA . LEU B 1 161 ? 24.406 -52.031 -10.438 1 89.06 161 LEU B CA 1
ATOM 2657 C C . LEU B 1 161 ? 25.797 -52.531 -10.07 1 89.06 161 LEU B C 1
ATOM 2659 O O . LEU B 1 161 ? 26.094 -53.719 -10.188 1 89.06 161 LEU B O 1
ATOM 2663 N N . ILE B 1 162 ? 26.641 -51.656 -9.633 1 89.75 162 ILE B N 1
ATOM 2664 C CA . ILE B 1 162 ? 28 -52 -9.219 1 89.75 162 ILE B CA 1
ATOM 2665 C C . ILE B 1 162 ? 27.953 -52.969 -8.031 1 89.75 162 ILE B C 1
ATOM 2667 O O . ILE B 1 162 ? 28.672 -53.938 -7.996 1 89.75 162 ILE B O 1
ATOM 2671 N N . ALA B 1 163 ? 27.078 -52.719 -7.066 1 90 163 ALA B N 1
ATOM 2672 C CA . ALA B 1 163 ? 26.922 -53.562 -5.879 1 90 163 ALA B CA 1
ATOM 2673 C C . ALA B 1 163 ? 26.469 -54.969 -6.258 1 90 163 ALA B C 1
ATOM 2675 O O . ALA B 1 163 ? 26.969 -55.938 -5.719 1 90 163 ALA B O 1
ATOM 2676 N N . ILE B 1 164 ? 25.531 -55.094 -7.195 1 89.38 164 ILE B N 1
ATOM 2677 C CA . ILE B 1 164 ? 25 -56.375 -7.668 1 89.38 164 ILE B CA 1
ATOM 2678 C C . ILE B 1 164 ? 26.125 -57.156 -8.344 1 89.38 164 ILE B C 1
ATOM 2680 O O . ILE B 1 164 ? 26.25 -58.375 -8.125 1 89.38 164 ILE B O 1
ATOM 2684 N N . ILE B 1 165 ? 26.969 -56.438 -9.102 1 89.06 165 ILE B N 1
ATOM 2685 C CA . ILE B 1 165 ? 28.078 -57.062 -9.812 1 89.06 165 ILE B CA 1
ATOM 2686 C C . ILE B 1 165 ? 29.094 -57.594 -8.812 1 89.06 165 ILE B C 1
ATOM 2688 O O . ILE B 1 165 ? 29.562 -58.75 -8.93 1 89.06 165 ILE B O 1
ATOM 2692 N N . VAL B 1 166 ? 29.438 -56.844 -7.805 1 89.62 166 VAL B N 1
ATOM 2693 C CA . VAL B 1 166 ? 30.406 -57.219 -6.781 1 89.62 166 VAL B CA 1
ATOM 2694 C C . VAL B 1 166 ? 29.875 -58.438 -6.012 1 89.62 166 VAL B C 1
ATOM 2696 O O . VAL B 1 166 ? 30.609 -59.406 -5.789 1 89.62 166 VAL B O 1
ATOM 2699 N N . PHE B 1 167 ? 28.609 -58.406 -5.672 1 87.56 167 PHE B N 1
ATOM 2700 C CA . PHE B 1 167 ? 27.969 -59.5 -4.938 1 87.56 167 PHE B CA 1
ATOM 2701 C C . PHE B 1 167 ? 27.969 -60.781 -5.758 1 87.56 167 PHE B C 1
ATOM 2703 O O . PHE B 1 167 ? 28.266 -61.875 -5.234 1 87.56 167 PHE B O 1
ATOM 2710 N N . ALA B 1 168 ? 27.75 -60.656 -6.949 1 86.75 168 ALA B N 1
ATOM 2711 C CA . ALA B 1 168 ? 27.75 -61.812 -7.859 1 86.75 168 ALA B CA 1
ATOM 2712 C C . ALA B 1 168 ? 29.141 -62.406 -7.984 1 86.75 168 ALA B C 1
ATOM 2714 O O . ALA B 1 168 ? 29.297 -63.625 -7.961 1 86.75 168 ALA B O 1
ATOM 2715 N N . VAL B 1 169 ? 30.094 -61.594 -7.996 1 85.94 169 VAL B N 1
ATOM 2716 C CA . VAL B 1 169 ? 31.484 -62.062 -8.102 1 85.94 169 VAL B CA 1
ATOM 2717 C C . VAL B 1 169 ? 31.891 -62.781 -6.824 1 85.94 169 VAL B C 1
ATOM 2719 O O . VAL B 1 169 ? 32.5 -63.844 -6.887 1 85.94 169 VAL B O 1
ATOM 2722 N N . VAL B 1 170 ? 31.484 -62.281 -5.695 1 84.69 170 VAL B N 1
ATOM 2723 C CA . VAL B 1 170 ? 31.812 -62.875 -4.398 1 84.69 170 VAL B CA 1
ATOM 2724 C C . VAL B 1 170 ? 31.156 -64.25 -4.258 1 84.69 170 VAL B C 1
ATOM 2726 O O . VAL B 1 170 ? 31.797 -65.188 -3.793 1 84.69 170 VAL B O 1
ATOM 2729 N N . ILE B 1 171 ? 29.938 -64.438 -4.742 1 85.31 171 ILE B N 1
ATOM 2730 C CA . ILE B 1 171 ? 29.172 -65.688 -4.633 1 85.31 171 ILE B CA 1
ATOM 2731 C C . ILE B 1 171 ? 29.797 -66.75 -5.543 1 85.31 171 ILE B C 1
ATOM 2733 O O . ILE B 1 171 ? 29.906 -67.875 -5.16 1 85.31 171 ILE B O 1
ATOM 2737 N N . THR B 1 172 ? 30.203 -66.312 -6.668 1 83.62 172 THR B N 1
ATOM 2738 C CA . THR B 1 172 ? 30.766 -67.25 -7.629 1 83.62 172 THR B CA 1
ATOM 2739 C C . THR B 1 172 ? 32.125 -67.75 -7.145 1 83.62 172 THR B C 1
ATOM 2741 O O . THR B 1 172 ? 32.469 -68.938 -7.332 1 83.62 172 THR B O 1
ATOM 2744 N N . LYS B 1 173 ? 32.906 -66.938 -6.48 1 83.81 173 LYS B N 1
ATOM 2745 C CA . LYS B 1 173 ? 34.219 -67.312 -5.957 1 83.81 173 LYS B CA 1
ATOM 2746 C C . LYS B 1 173 ? 34.062 -68.312 -4.773 1 83.81 173 LYS B C 1
ATOM 2748 O O . LYS B 1 173 ? 34.844 -69.25 -4.633 1 83.81 173 LYS B O 1
ATOM 2753 N N . LYS B 1 174 ? 33.156 -68.062 -3.883 1 79.25 174 LYS B N 1
ATOM 2754 C CA . LYS B 1 174 ? 32.938 -68.875 -2.717 1 79.25 174 LYS B CA 1
ATOM 2755 C C . LYS B 1 174 ? 32.5 -70.312 -3.131 1 79.25 174 LYS B C 1
ATOM 2757 O O . LYS B 1 174 ? 32.875 -71.25 -2.525 1 79.25 174 LYS B O 1
ATOM 2762 N N . LYS B 1 175 ? 31.75 -70.375 -4.051 1 72.44 175 LYS B N 1
ATOM 2763 C CA . LYS B 1 175 ? 31.234 -71.688 -4.516 1 72.44 175 LYS B CA 1
ATOM 2764 C C . LYS B 1 175 ? 32.344 -72.5 -5.184 1 72.44 175 LYS B C 1
ATOM 2766 O O . LYS B 1 175 ? 32.375 -73.688 -5.07 1 72.44 175 LYS B O 1
ATOM 2771 N N . LYS B 1 176 ? 33.25 -71.938 -5.773 1 69.12 176 LYS B N 1
ATOM 2772 C CA . LYS B 1 176 ? 34.344 -72.625 -6.414 1 69.12 176 LYS B CA 1
ATOM 2773 C C . LYS B 1 176 ? 35.312 -73.25 -5.375 1 69.12 176 LYS B C 1
ATOM 2775 O O . LYS B 1 176 ? 35.844 -74.312 -5.574 1 69.12 176 LYS B O 1
ATOM 2780 N N . SER B 1 177 ? 35.406 -72.562 -4.297 1 61.66 177 SER B N 1
ATOM 2781 C CA . SER B 1 177 ? 36.312 -73.062 -3.287 1 61.66 177 SER B CA 1
ATOM 2782 C C . SER B 1 177 ? 35.75 -74.312 -2.631 1 61.66 177 SER B C 1
ATOM 2784 O O . SER B 1 177 ? 36.5 -75.125 -2.105 1 61.66 177 SER B O 1
ATOM 2786 N N . ARG B 1 178 ? 34.438 -74.438 -2.572 1 58.97 178 ARG B N 1
ATOM 2787 C CA . ARG B 1 178 ? 33.906 -75.562 -1.899 1 58.97 178 ARG B CA 1
ATOM 2788 C C . ARG B 1 178 ? 34.094 -76.812 -2.76 1 58.97 178 ARG B C 1
ATOM 2790 O O . ARG B 1 178 ? 34.094 -77.938 -2.244 1 58.97 178 ARG B O 1
ATOM 2797 N N . LYS B 1 179 ? 34.094 -76.625 -4.023 1 58.41 179 LYS B N 1
ATOM 2798 C CA . LYS B 1 179 ? 34.156 -77.875 -4.773 1 58.41 179 LYS B CA 1
ATOM 2799 C C . LYS B 1 179 ? 35.531 -78.5 -4.68 1 58.41 179 LYS B C 1
ATOM 2801 O O . LYS B 1 179 ? 35.719 -79.688 -5.012 1 58.41 179 LYS B O 1
ATOM 2806 N N . SER B 1 180 ? 36.438 -77.625 -4.316 1 58.41 180 SER B N 1
ATOM 2807 C CA . SER B 1 180 ? 37.719 -78.312 -4.371 1 58.41 180 SER B CA 1
ATOM 2808 C C . SER B 1 180 ? 37.875 -79.312 -3.195 1 58.41 180 SER B C 1
ATOM 2810 O O . SER B 1 180 ? 38.781 -80.125 -3.188 1 58.41 180 SER B O 1
ATOM 2812 N N . TYR B 1 181 ? 37.156 -78.875 -2.109 1 55.78 181 TYR B N 1
ATOM 2813 C CA . TYR B 1 181 ? 37.531 -79.75 -1.043 1 55.78 181 TYR B CA 1
ATOM 2814 C C . TYR B 1 181 ? 36.812 -81.125 -1.205 1 55.78 181 TYR B C 1
ATOM 2816 O O . TYR B 1 181 ? 37.062 -82.062 -0.455 1 55.78 181 TYR B O 1
ATOM 2824 N N . THR B 1 182 ? 35.656 -81 -1.849 1 53.53 182 THR B N 1
ATOM 2825 C CA . THR B 1 182 ? 35.031 -82.375 -1.771 1 53.53 182 THR B CA 1
ATOM 2826 C C . THR B 1 182 ? 35.656 -83.312 -2.779 1 53.53 182 THR B C 1
ATOM 2828 O O . THR B 1 182 ? 35.25 -84.438 -2.902 1 53.53 182 THR B O 1
ATOM 2831 N N . GLY B 1 183 ? 36.656 -82.875 -3.469 1 40.88 183 GLY B N 1
ATOM 2832 C CA . GLY B 1 183 ? 37.219 -84.062 -4.09 1 40.88 183 GLY B CA 1
ATOM 2833 C C . GLY B 1 183 ? 38.125 -84.875 -3.158 1 40.88 183 GLY B C 1
ATOM 2834 O O . GLY B 1 183 ? 38.75 -84.312 -2.246 1 40.88 183 GLY B O 1
#

Nearest PDB structures (foldseek):
  6igo-assembly2_D  TM=9.659E-01  e=9.201E-15  Homo sapiens
  5fdy-assembly2_B  TM=9.181E-01  e=1.268E-12  Homo sapiens
  5feb-assembly1_A  TM=9.084E-01  e=2.671E-12  Homo sapiens
  6vrr-assembly1_A  TM=8.974E-01  e=5.62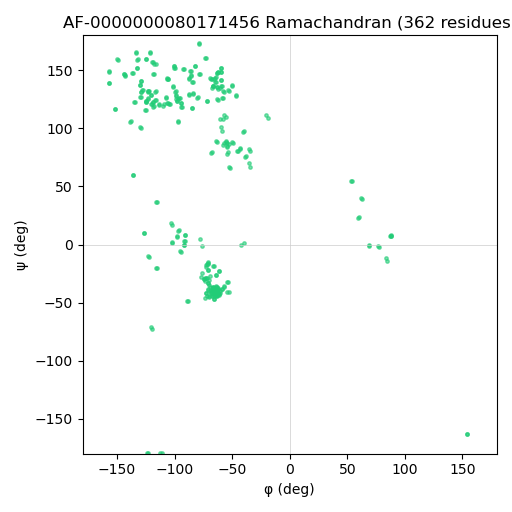4E-12  Homo sapiens
  7xmg-assembly1_F  TM=9.067E-01  e=7.072E-12  Homo sapiens

Foldseek 3Di:
DPPPDPPPPPPPVVLFAKEKDWDQEDEEEAFAKDKTWMFIDGPDQQDLQKKKWKWWDAPPDPDDTDTQWIDGNNDIQGDDPVRRVFKAFPFDSNRRIGMIMGGRDHQRRFGKMWMAIADVVRRPYDIDIYGYHYHHPPPRPPPCVVVVVVVVVVVVVVVVVVVVVVVVVVVVVVVVVVVVVVD/DPPPDPPPPPPPVVLFAKEKDWDQEDEEEAFAKDKTWMFIDDPDQQDLQKKKWKWWDAPPDPDDTDTQWIDGNNDIQGDDPVRRVFKAFPFDVNRRIGMIMGGRDHQRRFGKMWMAIADVVRRPYDIDIYGYHYHHPPPRPPPCVVVVVVVVVVVVVVVVVVVVVVVVVVVVVVVVVVVVVVD

Secondary structure (DSSP, 8-state):
----------------PPEEE--SEEEEETTS-EEE--EEE-SSPPPTT-EEEEEEEETT--SPPEEEEEEETTEEEE-STTTTTTEEE--BGGGTB--EEESS--GGG-EEEEEEEEBTTBTTPPPEEEEEEEE-TT-----HHHHHHHHHHHHHHHHHHHHHHHHHHHHHHHHHHHHTT--/----------------PPEEE--SEEEEETTS-EEE--EEE-SSPPPTT-EEEEEEEETT--SPPEEEEEEETTEEEE-STTTTTTEEE--BGGGTB--EEESS--GGG-EEEEEEEEBTTBTTPPPEEEEEEEE-TT-----HHHHHHHHHHHHHHHHHHHHHHHHHHHHHHHHHHHHHH--

Solvent-accessible surface area (backbone atoms only — not comparable to full-atom values): 20136 Å² total; per-residue (Å²): 136,83,79,77,73,82,78,77,76,75,74,70,69,73,81,74,45,32,43,56,45,47,57,64,64,48,76,42,46,48,62,33,74,43,73,49,59,30,34,50,47,60,97,61,76,84,54,69,48,34,33,36,41,33,30,40,30,55,66,91,54,87,62,79,60,44,53,39,33,38,33,40,60,76,42,76,38,54,38,32,80,90,30,36,89,40,46,43,83,67,44,40,66,92,74,34,27,66,20,35,32,35,51,57,34,41,69,84,64,31,20,39,32,34,47,32,56,33,35,87,95,20,56,58,24,60,63,32,56,27,35,38,42,50,29,58,74,92,53,63,73,69,62,64,51,61,58,49,50,47,50,54,52,51,52,55,51,52,52,53,51,52,51,53,50,52,52,50,51,53,54,58,53,56,56,54,57,55,57,59,64,74,99,135,83,80,78,72,80,79,76,75,73,74,70,70,72,82,72,45,33,44,54,46,46,58,64,64,47,77,43,46,49,61,33,72,41,73,50,61,31,35,50,46,58,96,61,76,84,54,69,49,32,32,36,40,34,29,40,30,54,67,92,54,86,64,79,59,44,52,39,33,37,33,40,59,77,40,77,37,55,38,32,81,91,29,36,88,38,48,43,84,70,43,39,66,91,74,33,26,66,20,34,31,33,52,57,35,38,69,84,64,30,22,38,34,34,46,32,56,32,36,86,97,22,56,58,25,60,62,30,57,27,36,38,41,50,29,58,75,93,52,63,73,69,62,62,50,62,59,49,50,47,50,52,51,51,51,53,52,51,53,53,50,50,51,56,51,53,52,50,52,53,53,56,53,57,56,55,59,54,57,61,62,73,100

InterPro domains:
  IPR000920 Myelin P0 protein-related [PR00213] (30-54)
  IPR000920 Myelin P0 protein-related [PR00213] (80-107)
  IPR000920 Myelin P0 protein-related [PR00213] (109-138)
  IPR000920 Myelin P0 protein-related [PTHR13869] (7-179)
  IPR003599 Immunoglobulin domain subtype [SM00409] (23-135)
  IPR007110 Immunoglobulin-like domain [PS50835] (14-131)
  IPR013106 Immunoglobulin V-set domain [PF07686] (22-135)
  IPR013106 Immunoglobulin V-set domain [SM00406] (33-117)
  IPR013783 Immunoglobulin-like fold [G3DSA:2.60.40.10] (16-145)
  IPR036179 Immunoglobulin-like domain superfamily [SSF48726] (22-134)

Organism: Aquarana catesbeiana (NCBI:txid8400)

pLDDT: mean 83.43, std 16.19, range [40.41, 98.56]

Sequence (366 aa):
FSLLSPFFFFAVNPCISVEVYTPGELTVENGTLAKLSCTFKSSEVVHSTTVIIWRFKDEGSTSEPVKVLVYMGGKPYPSDSRFKERTTWVGDLNKKDASIQIDKVTFKDNGTYICEVMMPNDVGGKPKELKLRVVEKGNLPMSNVPFLVGIICAAIGGILLIAIIVFAVVITKKKKSRKSYTGFSLLSPFFFFAVNPCISVEVYTPGELTVENGTLAKLSCTFKSSEVVHSTTVIIWRFKDEGSTSEPVKVLVYMGGKPYPSDSRFKERTTWVGDLNKKDASIQIDKVTFKDNGTYICEVMMPNDVGGKPKELKLRVVEKGNLPMSNVPFLVGIICAAIGGILLIAIIVFAVVITKKKKSRKSYTG

Radius of gyration: 36.01 Å; Cα contacts (8 Å, |Δi|>4): 680; chains: 2; bounding box: 68×175×98 Å